Protein AF-A0A0N4TFK1-F1 (afdb_monomer_lite)

Radius of gyration: 18.65 Å; chains: 1; bounding box: 41×42×57 Å

Organism: Brugia pahangi (NCBI:txid6280)

Sequence (195 aa):
EDVVNVKKLFDVGSRTENAVIVGLSDYKQIAYCRDNFLFFQEYYGTVSPISEVKFSDAPLNIVYDSPYLLALLGSGKVEIRSVKPTTHIQTIQLNKAMYISTGLRGTVYVGSSSDVWLLDSRPQMKSNVEKLVNEKQFELAVQLAEKCNEIGDKGVVEIKRRAAFNLFCQRRFDEWLEIHAEIKTGRFIGHRSLC

Structure (mmCIF, N/CA/C/O backbone):
data_AF-A0A0N4TFK1-F1
#
_entry.id   AF-A0A0N4TFK1-F1
#
loop_
_atom_site.group_PDB
_atom_site.id
_atom_site.type_symbol
_atom_site.label_atom_id
_atom_site.label_alt_id
_atom_site.label_comp_id
_atom_site.label_asym_id
_atom_site.label_entity_id
_atom_site.label_seq_id
_atom_site.pdbx_PDB_ins_code
_atom_site.Cartn_x
_atom_site.Cartn_y
_atom_site.Cartn_z
_atom_site.occupancy
_atom_site.B_iso_or_equiv
_atom_site.auth_seq_id
_atom_site.auth_comp_id
_atom_site.auth_asym_id
_atom_site.auth_atom_id
_atom_site.pdbx_PDB_model_num
ATOM 1 N N . GLU A 1 1 ? -15.723 26.512 -30.684 1.00 49.38 1 GLU A N 1
ATOM 2 C CA . GLU A 1 1 ? -14.790 25.501 -30.157 1.00 49.38 1 GLU A CA 1
ATOM 3 C C . GLU A 1 1 ? -14.338 25.985 -28.796 1.00 49.38 1 GLU A C 1
ATOM 5 O O . GLU A 1 1 ? -13.777 27.073 -28.714 1.00 49.38 1 GLU A O 1
ATOM 10 N N . ASP A 1 2 ? -14.691 25.266 -27.733 1.00 57.97 2 ASP A N 1
ATOM 11 C CA . ASP A 1 2 ? -14.250 25.622 -26.387 1.00 57.97 2 ASP A CA 1
ATOM 12 C C . ASP A 1 2 ? -12.737 25.418 -26.293 1.00 57.97 2 ASP A C 1
ATOM 14 O O . ASP A 1 2 ? -12.220 24.325 -26.530 1.00 57.97 2 ASP A O 1
ATOM 18 N N . VAL A 1 3 ? -12.016 26.498 -25.997 1.00 72.19 3 VAL A N 1
ATOM 19 C CA . VAL A 1 3 ? -10.561 26.481 -25.842 1.00 72.19 3 VAL A CA 1
ATOM 20 C C . VAL A 1 3 ? -10.232 25.629 -24.618 1.00 72.19 3 VAL A C 1
ATOM 22 O O . VAL A 1 3 ? -10.501 26.025 -23.484 1.00 72.19 3 VAL A O 1
ATOM 25 N N . VAL A 1 4 ? -9.663 24.442 -24.839 1.00 78.56 4 VAL A N 1
ATOM 26 C CA . VAL A 1 4 ? -9.203 23.572 -23.751 1.00 78.56 4 VAL A CA 1
ATOM 27 C C . VAL A 1 4 ? -8.098 24.300 -22.987 1.00 78.56 4 VAL A C 1
ATOM 29 O O . VAL A 1 4 ? -7.028 24.579 -23.527 1.00 78.56 4 VAL A O 1
ATOM 32 N N . ASN A 1 5 ? -8.353 24.620 -21.718 1.00 81.25 5 ASN A N 1
ATOM 33 C CA . ASN A 1 5 ? -7.356 25.223 -20.841 1.00 81.25 5 ASN A CA 1
ATOM 34 C C . ASN A 1 5 ? -6.345 24.151 -20.398 1.00 81.25 5 ASN A C 1
ATOM 36 O O . ASN A 1 5 ? -6.655 23.301 -19.563 1.00 81.25 5 ASN A O 1
ATOM 40 N N . VAL A 1 6 ? -5.142 24.180 -20.976 1.00 80.12 6 VAL A N 1
ATOM 41 C CA . VAL A 1 6 ? -4.051 23.253 -20.649 1.00 80.12 6 VAL A CA 1
ATOM 42 C C . VAL A 1 6 ? -3.145 23.879 -19.589 1.00 80.12 6 VAL A C 1
ATOM 44 O O . VAL A 1 6 ? -2.488 24.889 -19.834 1.00 80.12 6 VAL A O 1
ATOM 47 N N . LYS A 1 7 ? -3.060 23.248 -18.413 1.00 80.25 7 LYS A N 1
ATOM 48 C CA . LYS A 1 7 ? -2.199 23.677 -17.302 1.00 80.25 7 LYS A CA 1
ATOM 49 C C . LYS A 1 7 ? -1.101 22.645 -17.038 1.00 80.25 7 LYS A C 1
ATOM 51 O O . LYS A 1 7 ? -1.400 21.506 -16.690 1.00 80.25 7 LYS A O 1
ATOM 56 N N . LYS A 1 8 ? 0.173 23.051 -17.122 1.00 80.31 8 LYS A N 1
ATOM 57 C CA . LYS A 1 8 ? 1.293 22.241 -16.608 1.00 80.31 8 LYS A CA 1
ATOM 58 C C . LYS A 1 8 ? 1.244 22.246 -15.078 1.00 80.31 8 LYS A C 1
ATOM 60 O O . LYS A 1 8 ? 1.230 23.316 -14.473 1.00 80.31 8 LYS A O 1
ATOM 65 N N . LEU A 1 9 ? 1.221 21.063 -14.466 1.00 76.44 9 LEU A N 1
ATOM 66 C CA . LEU A 1 9 ? 1.218 20.925 -13.008 1.00 76.44 9 LEU A CA 1
ATOM 67 C C . LEU A 1 9 ? 2.643 20.954 -12.453 1.00 76.44 9 LEU A C 1
ATOM 69 O O . LEU A 1 9 ? 2.962 21.805 -11.629 1.00 76.44 9 LEU A O 1
ATOM 73 N N . PHE A 1 10 ? 3.509 20.064 -12.941 1.00 74.12 10 PHE A N 1
ATOM 74 C CA . PHE A 1 10 ? 4.906 19.973 -12.523 1.00 74.12 10 PHE A CA 1
ATOM 75 C C . PHE A 1 10 ? 5.752 19.166 -13.524 1.00 74.12 10 PHE A C 1
ATOM 77 O O . PHE A 1 10 ? 5.263 18.773 -14.583 1.00 74.12 10 PHE A O 1
ATOM 84 N N . ASP A 1 11 ? 7.035 18.981 -13.210 1.00 80.81 11 ASP A N 1
ATOM 85 C CA . ASP A 1 11 ? 7.989 18.164 -13.966 1.00 80.81 11 ASP A CA 1
ATOM 86 C C . ASP A 1 11 ? 8.221 16.796 -13.294 1.00 80.81 11 ASP A C 1
ATOM 88 O O . ASP A 1 11 ? 8.234 16.718 -12.063 1.00 80.81 11 ASP A O 1
ATOM 92 N N . VAL A 1 12 ? 8.397 15.729 -14.082 1.00 80.50 12 VAL A N 1
ATOM 93 C CA . VAL A 1 12 ? 8.495 14.336 -13.593 1.00 80.50 12 VAL A CA 1
ATOM 94 C C . VAL A 1 12 ? 9.819 14.009 -12.887 1.00 80.50 12 VAL A C 1
ATOM 96 O O . VAL A 1 12 ? 9.924 12.962 -12.241 1.00 80.50 12 VAL A O 1
ATOM 99 N N . GLY A 1 13 ? 10.793 14.923 -12.923 1.00 81.00 13 GLY A N 1
ATOM 100 C CA . GLY A 1 13 ? 12.114 14.731 -12.328 1.00 81.00 13 GLY A CA 1
ATOM 101 C C . GLY A 1 13 ? 13.098 14.078 -13.296 1.00 81.00 13 GLY A C 1
ATOM 102 O O . GLY A 1 13 ? 12.822 13.933 -14.484 1.00 81.00 13 GLY A O 1
ATOM 103 N N . SER A 1 14 ? 14.278 13.715 -12.792 1.00 80.81 14 SER A N 1
ATOM 104 C CA . SER A 1 14 ? 15.364 13.147 -13.610 1.00 80.81 14 SER A CA 1
ATOM 105 C C . SER A 1 14 ? 15.543 11.642 -13.430 1.00 80.81 14 SER A C 1
ATOM 107 O O . SER A 1 14 ? 16.285 11.026 -14.193 1.00 80.81 14 SER A O 1
ATOM 109 N N . ARG A 1 15 ? 14.896 11.043 -12.420 1.00 78.94 15 ARG A N 1
ATOM 110 C CA . ARG A 1 15 ? 15.022 9.610 -12.103 1.00 78.94 15 ARG A CA 1
ATOM 111 C C . ARG A 1 15 ? 13.917 8.739 -12.699 1.00 78.94 15 ARG A C 1
ATOM 113 O O . ARG A 1 15 ? 14.015 7.521 -12.610 1.00 78.94 15 ARG A O 1
ATOM 120 N N . THR A 1 16 ? 12.868 9.336 -13.256 1.00 71.19 16 THR A N 1
ATOM 121 C CA . THR A 1 16 ? 11.746 8.625 -13.880 1.00 71.19 16 THR A CA 1
ATOM 122 C C . THR A 1 16 ? 11.950 8.558 -15.391 1.00 71.19 16 THR A C 1
ATOM 124 O O . THR A 1 16 ? 12.195 9.569 -16.042 1.00 71.19 16 THR A O 1
ATOM 127 N N . GLU A 1 17 ? 11.850 7.360 -15.968 1.00 72.81 17 GLU A N 1
ATOM 128 C CA . GLU A 1 17 ? 11.914 7.198 -17.429 1.00 72.81 17 GLU A CA 1
ATOM 129 C C . GLU A 1 17 ? 10.585 7.572 -18.097 1.00 72.81 17 GLU A C 1
ATOM 131 O O . GLU A 1 17 ? 10.570 8.149 -19.181 1.00 72.81 17 GLU A O 1
ATOM 136 N N . ASN A 1 18 ? 9.464 7.269 -17.434 1.00 80.88 18 ASN A N 1
ATOM 137 C CA . ASN A 1 18 ? 8.113 7.546 -17.911 1.00 80.88 18 ASN A CA 1
ATOM 138 C C . ASN A 1 18 ? 7.283 8.218 -16.816 1.00 80.88 18 ASN A C 1
ATOM 140 O O . ASN A 1 18 ? 7.439 7.928 -15.629 1.00 80.88 18 ASN A O 1
ATOM 144 N N . ALA A 1 19 ? 6.360 9.092 -17.222 1.00 85.44 19 ALA A N 1
ATOM 145 C CA . ALA A 1 19 ? 5.402 9.686 -16.301 1.00 85.44 19 ALA A CA 1
ATOM 146 C C . ALA A 1 19 ? 4.469 8.603 -15.741 1.00 85.44 19 ALA A C 1
ATOM 148 O O . ALA A 1 19 ? 3.820 7.883 -16.501 1.00 85.44 19 ALA A O 1
ATOM 149 N N . VAL A 1 20 ? 4.367 8.521 -14.414 1.00 91.75 20 VAL A N 1
ATOM 150 C CA . VAL A 1 20 ? 3.452 7.597 -13.736 1.00 91.75 20 VAL A CA 1
ATOM 151 C C . VAL A 1 20 ? 2.323 8.389 -13.095 1.00 91.75 20 VAL A C 1
ATOM 153 O O . VAL A 1 20 ? 2.561 9.297 -12.293 1.00 91.75 20 VAL A O 1
ATOM 156 N N . ILE A 1 21 ? 1.094 8.026 -13.454 1.00 92.06 21 ILE A N 1
ATOM 157 C CA . ILE A 1 21 ? -0.142 8.636 -12.968 1.00 92.06 21 ILE A CA 1
ATOM 158 C C . ILE A 1 21 ? -1.052 7.513 -12.477 1.00 92.06 21 ILE A C 1
ATOM 160 O O . ILE A 1 21 ? -1.248 6.526 -13.183 1.00 92.06 21 ILE A O 1
ATOM 164 N N . VAL A 1 22 ? -1.620 7.660 -11.284 1.00 93.75 22 VAL A N 1
ATOM 165 C CA . VAL A 1 22 ? -2.503 6.660 -10.677 1.00 93.75 22 VAL A CA 1
ATOM 166 C C . VAL A 1 22 ? -3.741 7.326 -10.082 1.00 93.75 22 VAL A C 1
ATOM 168 O O . VAL A 1 22 ? -3.657 8.357 -9.421 1.00 93.75 22 VAL A O 1
ATOM 171 N N . GLY A 1 23 ? -4.914 6.748 -10.336 1.00 92.88 23 GLY A N 1
ATOM 172 C CA . GLY A 1 23 ? -6.177 7.201 -9.756 1.00 92.88 23 GLY A CA 1
ATOM 173 C C . GLY A 1 23 ? -6.483 6.484 -8.443 1.00 92.88 23 GLY A C 1
ATOM 174 O O . GLY A 1 23 ? -6.379 5.262 -8.365 1.00 92.88 23 GLY A O 1
ATOM 175 N N . LEU A 1 24 ? -6.908 7.238 -7.431 1.00 92.75 24 LEU A N 1
ATOM 176 C CA . LEU A 1 24 ? -7.364 6.731 -6.139 1.00 92.75 24 LEU A CA 1
ATOM 177 C C . LEU A 1 24 ? -8.843 7.087 -5.968 1.00 92.75 24 LEU A C 1
ATOM 179 O O . LEU A 1 24 ? -9.193 8.165 -5.484 1.00 92.75 24 LEU A O 1
ATOM 183 N N . SER A 1 25 ? -9.720 6.201 -6.439 1.00 87.81 25 SER A N 1
ATOM 184 C CA . SER A 1 25 ? -11.160 6.468 -6.552 1.00 87.81 25 SER A CA 1
ATOM 185 C C . SER A 1 25 ? -11.862 6.641 -5.205 1.00 87.81 25 SER A C 1
ATOM 187 O O . SER A 1 25 ? -12.761 7.471 -5.086 1.00 87.81 25 SER A O 1
ATOM 189 N N . ASP A 1 26 ? -11.432 5.912 -4.178 1.00 87.00 26 ASP A N 1
ATOM 190 C CA . ASP A 1 26 ? -11.941 6.032 -2.811 1.00 87.00 26 ASP A CA 1
ATOM 191 C C . ASP A 1 26 ? -11.579 7.369 -2.157 1.00 87.00 26 ASP A C 1
ATOM 193 O O . ASP A 1 26 ? -12.381 7.911 -1.399 1.00 87.00 26 ASP A O 1
ATOM 197 N N . TYR A 1 27 ? -10.430 7.940 -2.517 1.00 86.12 27 TYR A N 1
ATOM 198 C CA . TYR A 1 27 ? -10.015 9.273 -2.080 1.00 86.12 27 TYR A CA 1
ATOM 199 C C . TYR A 1 27 ? -10.478 10.401 -3.016 1.00 86.12 27 TYR A C 1
ATOM 201 O O . TYR A 1 27 ? -10.295 11.567 -2.681 1.00 86.12 27 TYR A O 1
ATOM 209 N N . LYS A 1 28 ? -11.084 10.084 -4.174 1.00 88.19 28 LYS A N 1
ATOM 210 C CA . LYS A 1 28 ? -11.404 11.038 -5.261 1.00 88.19 28 LYS A CA 1
ATOM 211 C C . LYS A 1 28 ? -10.193 11.876 -5.679 1.00 88.19 28 LYS A C 1
ATOM 213 O O . LYS A 1 28 ? -10.274 13.091 -5.881 1.00 88.19 28 LYS A O 1
ATOM 218 N N . GLN A 1 29 ? -9.054 11.202 -5.773 1.00 90.44 29 GLN A N 1
ATOM 219 C CA . GLN A 1 29 ? -7.765 11.821 -6.025 1.00 90.44 29 GLN A CA 1
ATOM 220 C C . GLN A 1 29 ? -7.061 11.172 -7.202 1.00 90.44 29 GLN A C 1
ATOM 222 O O . GLN A 1 29 ? -7.332 10.036 -7.605 1.00 90.44 29 GLN A O 1
ATOM 227 N N . ILE A 1 30 ? -6.130 11.932 -7.745 1.00 91.25 30 ILE A N 1
ATOM 228 C CA . ILE A 1 30 ? -5.144 11.486 -8.704 1.00 91.25 30 ILE A CA 1
ATOM 229 C C . ILE A 1 30 ? -3.772 11.733 -8.094 1.00 91.25 30 ILE A C 1
ATOM 231 O O . ILE A 1 30 ? -3.552 12.720 -7.387 1.00 91.25 30 ILE A O 1
ATOM 235 N N . ALA A 1 31 ? -2.863 10.804 -8.326 1.00 91.75 31 ALA A N 1
ATOM 236 C CA . ALA A 1 31 ? -1.513 10.899 -7.837 1.00 91.75 31 ALA A CA 1
ATOM 237 C C . ALA A 1 31 ? -0.521 10.742 -8.977 1.00 91.75 31 ALA A C 1
ATOM 239 O O . ALA A 1 31 ? -0.760 10.037 -9.958 1.00 91.75 31 ALA A O 1
ATOM 240 N N . TYR A 1 32 ? 0.596 11.428 -8.832 1.00 90.75 32 TYR A N 1
ATOM 241 C CA . TYR A 1 32 ? 1.571 11.617 -9.887 1.00 90.75 32 TYR A CA 1
ATOM 242 C C . TYR A 1 32 ? 2.962 11.407 -9.302 1.00 90.75 32 TYR A C 1
ATOM 244 O O . TYR A 1 32 ? 3.272 11.917 -8.217 1.00 90.75 32 TYR A O 1
ATOM 252 N N . CYS A 1 33 ? 3.798 10.652 -10.004 1.00 91.75 33 CYS A N 1
ATOM 253 C CA . CYS A 1 33 ? 5.144 10.374 -9.536 1.00 91.75 33 CYS A CA 1
ATOM 254 C C . CYS A 1 33 ? 6.131 11.448 -10.002 1.00 91.75 33 CYS A C 1
ATOM 256 O O . CYS A 1 33 ? 6.138 11.841 -11.170 1.00 91.75 33 CYS A O 1
ATOM 258 N N . ARG A 1 34 ? 6.986 11.892 -9.080 1.00 90.25 34 ARG A N 1
ATOM 259 C CA . ARG A 1 34 ? 8.177 12.687 -9.366 1.00 90.25 34 ARG A CA 1
ATOM 260 C C . ARG A 1 34 ? 9.361 12.059 -8.644 1.00 90.25 34 ARG A C 1
ATOM 262 O O . ARG A 1 34 ? 9.351 11.937 -7.418 1.00 90.25 34 ARG A O 1
ATOM 269 N N . ASP A 1 35 ? 10.369 11.658 -9.412 1.00 90.38 35 ASP A N 1
ATOM 270 C CA . ASP A 1 35 ? 11.472 10.816 -8.943 1.00 90.38 35 ASP A CA 1
ATOM 271 C C . ASP A 1 35 ? 10.959 9.559 -8.210 1.00 90.38 35 ASP A C 1
ATOM 273 O O . ASP A 1 35 ? 10.403 8.663 -8.832 1.00 90.38 35 ASP A O 1
ATOM 277 N N . ASN A 1 36 ? 11.118 9.483 -6.888 1.00 93.62 36 ASN A N 1
ATOM 278 C CA . ASN A 1 36 ? 10.633 8.383 -6.049 1.00 93.62 36 ASN A CA 1
ATOM 279 C C . ASN A 1 36 ? 9.530 8.806 -5.063 1.00 93.62 36 ASN A C 1
ATOM 281 O O . ASN A 1 36 ? 9.261 8.099 -4.090 1.00 93.62 36 ASN A O 1
ATOM 285 N N . PHE A 1 37 ? 8.914 9.964 -5.290 1.00 92.56 37 PHE A N 1
ATOM 286 C CA . PHE A 1 37 ? 7.816 10.493 -4.490 1.00 92.56 37 PHE A CA 1
ATOM 287 C C . PHE A 1 37 ? 6.517 10.475 -5.291 1.00 92.56 37 PHE A C 1
ATOM 289 O O . PHE A 1 37 ? 6.502 10.729 -6.496 1.00 92.56 37 PHE A O 1
ATOM 296 N N . LEU A 1 38 ? 5.418 10.183 -4.607 1.00 93.12 38 LEU A N 1
ATOM 297 C CA . LEU A 1 38 ? 4.070 10.228 -5.146 1.00 93.12 38 LEU A CA 1
ATOM 298 C C . LEU A 1 38 ? 3.306 11.367 -4.471 1.00 93.12 38 LEU A C 1
ATOM 300 O O . LEU A 1 38 ? 3.120 11.364 -3.251 1.00 93.12 38 LEU A O 1
ATOM 304 N N . PHE A 1 39 ? 2.881 12.328 -5.286 1.00 90.25 39 PHE A N 1
ATOM 305 C CA . PHE A 1 39 ? 2.156 13.525 -4.870 1.00 90.25 39 PHE A CA 1
ATOM 306 C C . PHE A 1 39 ? 0.675 13.367 -5.188 1.00 90.25 39 PHE A C 1
ATOM 308 O O . PHE A 1 39 ? 0.335 12.897 -6.273 1.00 90.25 39 PHE A O 1
ATOM 315 N N . PHE A 1 40 ? -0.193 13.797 -4.274 1.00 90.50 40 PHE A N 1
ATOM 316 C CA . PHE A 1 40 ? -1.641 13.649 -4.396 1.00 90.50 40 PHE A CA 1
ATOM 317 C C . PHE A 1 40 ? -2.321 14.982 -4.696 1.00 90.50 40 PHE A C 1
ATOM 319 O O . PHE A 1 40 ? -1.993 16.024 -4.124 1.00 90.50 40 PHE A O 1
ATOM 326 N N . GLN A 1 41 ? -3.326 14.930 -5.559 1.00 88.62 41 GLN A N 1
ATOM 327 C CA . GLN A 1 41 ? -4.164 16.064 -5.907 1.00 88.62 41 GLN A CA 1
ATOM 328 C C . GLN A 1 41 ? -5.611 15.601 -6.042 1.00 88.62 41 GLN A C 1
ATOM 330 O O . GLN A 1 41 ? -5.889 14.497 -6.511 1.00 88.62 41 GLN A O 1
ATOM 335 N N . GLU A 1 42 ? -6.554 16.444 -5.649 1.00 85.94 42 GLU A N 1
ATOM 336 C CA . GLU A 1 42 ? -7.956 16.217 -5.989 1.00 85.94 42 GLU A CA 1
ATOM 337 C C . GLU A 1 42 ? -8.172 16.365 -7.501 1.00 85.94 42 GLU A C 1
ATOM 339 O O . GLU A 1 42 ? -7.419 17.065 -8.181 1.00 85.94 42 GLU A O 1
ATOM 344 N N . TYR A 1 43 ? -9.235 15.762 -8.039 1.00 81.56 43 TYR A N 1
ATOM 345 C CA . TYR A 1 43 ? -9.517 15.809 -9.482 1.00 81.56 43 TYR A CA 1
ATOM 346 C C . TYR A 1 43 ? -9.638 17.224 -10.066 1.00 81.56 43 TYR A C 1
ATOM 348 O O . TYR A 1 43 ? -9.362 17.422 -11.245 1.00 81.56 43 TYR A O 1
ATOM 356 N N . TYR A 1 44 ? -10.008 18.213 -9.249 1.00 77.88 44 TYR A N 1
ATOM 357 C CA . TYR A 1 44 ? -10.156 19.611 -9.674 1.00 77.88 44 TYR A CA 1
ATOM 358 C C . TYR A 1 44 ? -8.920 20.478 -9.413 1.00 77.88 44 TYR A C 1
ATOM 360 O O . TYR A 1 44 ? -8.940 21.684 -9.650 1.00 77.88 44 TYR A O 1
ATOM 368 N N . GLY A 1 45 ? -7.825 19.878 -8.952 1.00 68.81 45 GLY A N 1
ATOM 369 C CA . GLY A 1 45 ? -6.540 20.553 -8.862 1.00 68.81 45 GLY A CA 1
ATOM 370 C C . GLY A 1 45 ? -6.190 21.136 -7.490 1.00 68.81 45 GLY A C 1
ATOM 371 O O . GLY A 1 45 ? -5.126 21.747 -7.355 1.00 68.81 45 GLY A O 1
ATOM 372 N N . THR A 1 46 ? -7.027 20.939 -6.471 1.00 77.06 46 THR A N 1
ATOM 373 C CA . THR A 1 46 ? -6.701 21.282 -5.079 1.00 77.06 46 THR A CA 1
ATOM 374 C C . THR A 1 46 ? -5.617 20.343 -4.548 1.00 77.06 46 THR A C 1
ATOM 376 O O . THR A 1 46 ? -5.667 19.133 -4.782 1.00 77.06 46 THR A O 1
ATOM 379 N N . VAL A 1 47 ? -4.626 20.893 -3.843 1.00 73.62 47 VAL A N 1
ATOM 380 C CA . VAL A 1 47 ? -3.586 20.094 -3.176 1.00 73.62 47 VAL A CA 1
ATOM 381 C C . VAL A 1 47 ? -4.243 19.214 -2.114 1.00 73.62 47 VAL A C 1
ATOM 383 O O . VAL A 1 47 ? -5.014 19.707 -1.292 1.00 73.62 47 VAL A O 1
ATOM 386 N N . SER A 1 48 ? -3.946 17.915 -2.147 1.00 76.06 48 SER A N 1
ATOM 387 C CA . SER A 1 48 ? -4.486 16.958 -1.183 1.00 76.06 48 SER A CA 1
ATOM 388 C C . SER A 1 48 ? -3.818 17.120 0.189 1.00 76.06 48 SER A C 1
ATOM 390 O O . SER A 1 48 ? -2.608 17.345 0.249 1.00 76.06 48 SER A O 1
ATOM 392 N N . PRO A 1 49 ? -4.556 16.945 1.302 1.00 71.38 49 PRO A N 1
ATOM 393 C CA . PRO A 1 49 ? -3.962 16.852 2.634 1.00 71.38 49 PRO A CA 1
ATOM 394 C C . PRO A 1 49 ? -3.242 15.512 2.883 1.00 71.38 49 PRO A C 1
ATOM 396 O O . PRO A 1 49 ? -2.609 15.349 3.927 1.00 71.38 49 PRO A O 1
ATOM 399 N N . ILE A 1 50 ? -3.345 14.534 1.971 1.00 74.38 50 ILE A N 1
ATOM 400 C CA . ILE A 1 50 ? -2.627 13.258 2.083 1.00 74.38 50 ILE A CA 1
ATOM 401 C C . ILE A 1 50 ? -1.126 13.516 1.946 1.00 74.38 50 ILE A C 1
ATOM 403 O O . ILE A 1 50 ? -0.670 14.127 0.980 1.00 74.38 50 ILE A O 1
ATOM 407 N N . SER A 1 51 ? -0.356 13.027 2.920 1.00 76.19 51 SER A N 1
ATOM 408 C CA . SER A 1 51 ? 1.101 13.130 2.896 1.00 76.19 51 SER A CA 1
ATOM 409 C C . SER A 1 51 ? 1.688 12.381 1.701 1.00 76.19 51 SER A C 1
ATOM 411 O O . SER A 1 51 ? 1.220 11.305 1.331 1.00 76.19 51 SER A O 1
ATOM 413 N N . GLU A 1 52 ? 2.756 12.929 1.132 1.00 88.75 52 GLU A N 1
ATOM 414 C CA . GLU A 1 52 ? 3.491 12.300 0.037 1.00 88.75 52 GLU A CA 1
ATOM 415 C C . GLU A 1 52 ? 3.924 10.872 0.397 1.00 88.75 52 GLU A C 1
ATOM 417 O O . GLU A 1 52 ? 4.342 10.582 1.524 1.00 88.75 52 GLU A O 1
ATOM 422 N N . VAL A 1 53 ? 3.857 9.967 -0.579 1.00 93.50 53 VAL A N 1
ATOM 423 C CA . VAL A 1 53 ? 4.353 8.596 -0.420 1.00 93.50 53 VAL A CA 1
ATOM 424 C C . VAL A 1 53 ? 5.734 8.500 -1.057 1.00 93.50 53 VAL A C 1
ATOM 426 O O . VAL A 1 53 ? 5.889 8.727 -2.252 1.00 93.50 53 VAL A O 1
ATOM 429 N N . LYS A 1 54 ? 6.744 8.145 -0.257 1.00 94.62 54 LYS A N 1
ATOM 430 C CA . LYS A 1 54 ? 8.124 7.934 -0.718 1.00 94.62 54 LYS A CA 1
ATOM 431 C C . LYS A 1 54 ? 8.414 6.446 -0.917 1.00 94.62 54 LYS A C 1
ATOM 433 O O . LYS A 1 54 ? 8.303 5.671 0.035 1.00 94.62 54 LYS A O 1
ATOM 438 N N . PHE A 1 55 ? 8.851 6.077 -2.116 1.00 95.81 55 PHE A N 1
ATOM 439 C CA . PHE A 1 55 ? 9.354 4.745 -2.457 1.00 95.81 55 PHE A CA 1
ATOM 440 C C . PHE A 1 55 ? 10.876 4.660 -2.291 1.00 95.81 55 PHE A C 1
ATOM 442 O O . PHE A 1 55 ? 11.571 5.682 -2.225 1.00 95.81 55 PHE A O 1
ATOM 449 N N . SER A 1 56 ? 11.412 3.439 -2.209 1.00 95.31 56 SER A N 1
ATOM 450 C CA . SER A 1 56 ? 12.863 3.229 -2.105 1.00 95.31 56 SER A CA 1
ATOM 451 C C . SER A 1 56 ? 13.626 3.640 -3.369 1.00 95.31 56 SER A C 1
ATOM 453 O O . SER A 1 56 ? 14.772 4.079 -3.268 1.00 95.31 56 SER A O 1
ATOM 455 N N . ASP A 1 57 ? 12.978 3.580 -4.533 1.00 94.06 57 ASP A N 1
ATOM 456 C CA . ASP A 1 57 ? 13.518 4.010 -5.823 1.00 94.06 57 ASP A CA 1
ATOM 457 C C . ASP A 1 57 ? 12.410 4.576 -6.725 1.00 94.06 57 ASP A C 1
ATOM 459 O O . ASP A 1 57 ? 11.234 4.529 -6.360 1.00 94.06 57 ASP A O 1
ATOM 463 N N . ALA A 1 58 ? 12.782 5.135 -7.878 1.00 93.56 58 ALA A N 1
ATOM 464 C CA . ALA A 1 58 ? 11.841 5.637 -8.871 1.00 93.56 58 ALA A CA 1
ATOM 465 C C . ALA A 1 58 ? 10.997 4.480 -9.449 1.00 93.56 58 ALA A C 1
ATOM 467 O O . ALA A 1 58 ? 11.557 3.523 -9.997 1.00 93.56 58 ALA A O 1
ATOM 468 N N . PRO A 1 59 ? 9.660 4.523 -9.320 1.00 95.31 59 PRO A N 1
ATOM 469 C CA . PRO A 1 59 ? 8.786 3.508 -9.891 1.00 95.31 59 PRO A CA 1
ATOM 470 C C . PRO A 1 59 ? 8.791 3.538 -11.420 1.00 95.31 59 P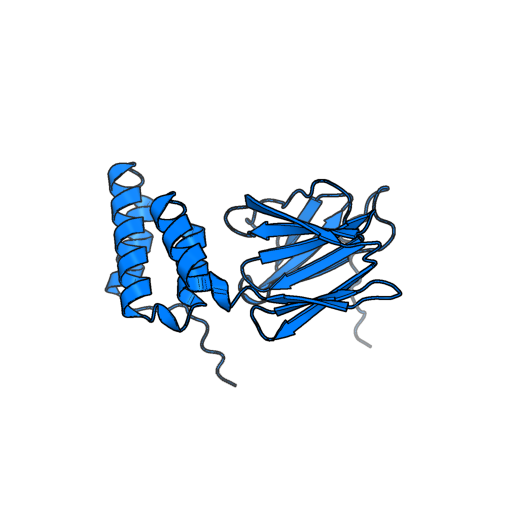RO A C 1
ATOM 472 O O . PRO A 1 59 ? 8.662 4.595 -12.030 1.00 95.31 59 PRO A O 1
ATOM 475 N N . LEU A 1 60 ? 8.852 2.356 -12.032 1.00 94.56 60 LEU A N 1
ATOM 476 C CA . LEU A 1 60 ? 8.552 2.152 -13.449 1.00 94.56 60 LEU A CA 1
ATOM 477 C C . LEU A 1 60 ? 7.052 2.318 -13.709 1.00 94.56 60 LEU A C 1
ATOM 479 O O . LEU A 1 60 ? 6.643 2.872 -14.725 1.00 94.56 60 LEU A O 1
ATOM 483 N N . ASN A 1 61 ? 6.228 1.806 -12.791 1.00 95.62 61 ASN A N 1
ATOM 484 C CA . ASN A 1 61 ? 4.776 1.928 -12.828 1.00 95.62 61 ASN A CA 1
ATOM 485 C C . ASN A 1 61 ? 4.196 1.708 -11.420 1.00 95.62 61 ASN A C 1
ATOM 487 O O . ASN A 1 61 ? 4.833 1.084 -10.567 1.00 95.62 61 ASN A O 1
ATOM 491 N N . ILE A 1 62 ? 2.993 2.219 -11.168 1.00 96.88 62 ILE A N 1
ATOM 492 C CA . ILE A 1 62 ? 2.289 2.111 -9.891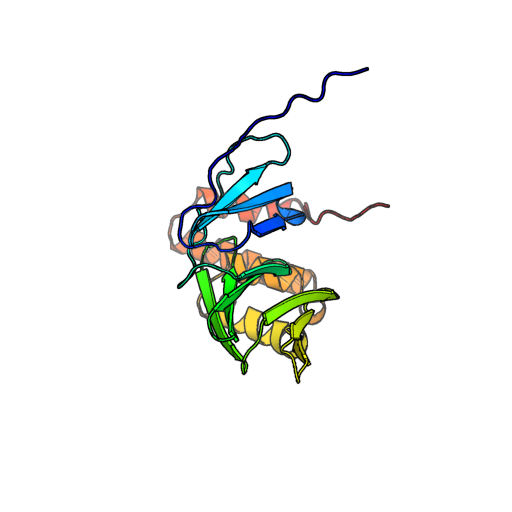 1.00 96.88 62 ILE A CA 1
ATOM 493 C C . ILE A 1 62 ? 0.836 1.756 -10.170 1.00 96.88 62 ILE A C 1
ATOM 495 O O . ILE A 1 62 ? 0.171 2.412 -10.968 1.00 96.88 62 ILE A O 1
ATOM 499 N N . VAL A 1 63 ? 0.323 0.766 -9.449 1.00 97.25 63 VAL A N 1
ATOM 500 C CA . VAL A 1 63 ? -1.108 0.465 -9.429 1.00 97.25 63 VAL A CA 1
ATOM 501 C C . VAL A 1 63 ? -1.679 0.659 -8.035 1.00 97.25 63 VAL A C 1
ATOM 503 O O . VAL A 1 63 ? -0.971 0.545 -7.030 1.00 97.25 63 VAL A O 1
ATOM 506 N N . TYR A 1 64 ? -2.973 0.955 -7.987 1.00 96.88 64 TYR A N 1
ATOM 507 C CA . TYR A 1 64 ? -3.712 1.128 -6.750 1.00 96.88 64 TYR A CA 1
ATOM 508 C C . TYR A 1 64 ? -4.741 0.009 -6.583 1.00 96.88 64 TYR A C 1
ATOM 510 O O . TYR A 1 64 ? -5.686 -0.093 -7.364 1.00 96.88 64 TYR A O 1
ATOM 518 N N . ASP A 1 65 ? -4.559 -0.813 -5.551 1.00 95.31 65 ASP A N 1
ATOM 519 C CA . ASP A 1 65 ? -5.546 -1.781 -5.065 1.00 95.31 65 ASP A CA 1
ATOM 520 C C . ASP A 1 65 ? -5.832 -1.435 -3.604 1.00 95.31 65 ASP A C 1
ATOM 522 O O . ASP A 1 65 ? -5.085 -1.801 -2.696 1.00 95.31 65 ASP A O 1
ATOM 526 N N . SER A 1 66 ? -6.873 -0.625 -3.398 1.00 93.06 66 SER A N 1
ATOM 527 C CA . SER A 1 66 ? -7.179 0.009 -2.114 1.00 93.06 66 SER A CA 1
ATOM 528 C C . SER A 1 66 ? -7.095 -0.976 -0.935 1.00 93.06 66 SER A C 1
ATOM 530 O O . SER A 1 66 ? -7.749 -2.024 -0.985 1.00 93.06 66 SER A O 1
ATOM 532 N N . PRO A 1 67 ? -6.383 -0.636 0.162 1.00 93.38 67 PRO A N 1
ATOM 533 C CA . PRO A 1 67 ? -5.762 0.664 0.468 1.00 93.38 67 PRO A CA 1
ATOM 534 C C . PRO A 1 67 ? -4.271 0.762 0.075 1.00 93.38 67 PRO A C 1
ATOM 536 O O . PRO A 1 67 ? -3.533 1.588 0.625 1.00 93.38 67 PRO A O 1
ATOM 539 N N . TYR A 1 68 ? -3.802 -0.104 -0.826 1.00 95.38 68 TYR A N 1
ATOM 540 C CA . TYR A 1 68 ? -2.389 -0.269 -1.146 1.00 95.38 68 TYR A CA 1
ATOM 541 C C . TYR A 1 68 ? -1.994 0.340 -2.490 1.00 95.38 68 TYR A C 1
ATOM 543 O O . TYR A 1 68 ? -2.673 0.194 -3.505 1.00 95.38 68 TYR A O 1
ATOM 551 N N . LEU A 1 69 ? -0.820 0.962 -2.491 1.00 97.12 69 LEU A N 1
ATOM 552 C CA . LEU A 1 69 ? -0.040 1.279 -3.675 1.00 97.12 69 LEU A CA 1
ATOM 553 C C . LEU A 1 69 ? 0.983 0.169 -3.890 1.00 97.12 69 LEU A C 1
ATOM 555 O O . LEU A 1 69 ? 1.729 -0.179 -2.971 1.00 97.12 69 LEU A O 1
ATOM 559 N N . LEU A 1 70 ? 1.031 -0.357 -5.108 1.00 98.06 70 LEU A N 1
ATOM 560 C CA . LEU A 1 70 ? 2.028 -1.328 -5.534 1.00 98.06 70 LEU A CA 1
ATOM 561 C C . LEU A 1 70 ? 2.876 -0.681 -6.622 1.00 98.06 70 LEU A C 1
ATOM 563 O O . LEU A 1 70 ? 2.401 -0.457 -7.734 1.00 98.06 70 LEU A O 1
ATOM 567 N N . ALA A 1 71 ? 4.120 -0.362 -6.280 1.00 97.62 71 ALA A N 1
ATOM 568 C CA . ALA A 1 71 ? 5.088 0.225 -7.192 1.00 97.62 71 ALA A CA 1
ATOM 569 C C . ALA A 1 71 ? 6.018 -0.860 -7.727 1.00 97.62 71 ALA A C 1
ATOM 571 O O . ALA A 1 71 ? 6.727 -1.512 -6.960 1.00 97.62 71 ALA A O 1
ATOM 572 N N . LEU A 1 72 ? 6.041 -1.031 -9.046 1.00 97.62 72 LEU A N 1
ATOM 573 C CA . LEU A 1 72 ? 7.086 -1.794 -9.707 1.00 97.62 72 LEU A CA 1
ATOM 574 C C . LEU A 1 72 ? 8.303 -0.884 -9.873 1.00 97.62 72 LEU A C 1
ATOM 576 O O . LEU A 1 72 ? 8.232 0.127 -10.564 1.00 97.62 72 LEU A O 1
ATOM 580 N N . LEU A 1 73 ? 9.407 -1.238 -9.233 1.00 95.75 73 LEU A N 1
ATOM 581 C CA . LEU A 1 73 ? 10.682 -0.537 -9.302 1.00 95.75 73 LEU A CA 1
ATOM 582 C C . LEU A 1 73 ? 11.628 -1.246 -10.280 1.00 95.75 73 LEU A C 1
ATOM 584 O O . LEU A 1 73 ? 11.382 -2.376 -10.719 1.00 95.75 73 LEU A O 1
ATOM 588 N N . GLY A 1 74 ? 12.763 -0.606 -10.565 1.00 91.88 74 GLY A N 1
ATOM 589 C CA . GLY A 1 74 ? 13.861 -1.233 -11.297 1.00 91.88 74 GLY A CA 1
ATOM 590 C C . GLY A 1 74 ? 14.281 -2.575 -10.683 1.00 91.88 74 GLY A C 1
ATOM 591 O O . GLY A 1 74 ? 14.053 -2.854 -9.502 1.00 91.88 74 GLY A O 1
ATOM 592 N N . SER A 1 75 ? 14.911 -3.434 -11.489 1.00 89.62 75 SER A N 1
ATOM 593 C CA . SER A 1 75 ? 15.331 -4.800 -11.117 1.00 89.62 75 SER A CA 1
ATOM 594 C C . SER A 1 75 ? 14.201 -5.777 -10.753 1.00 89.62 75 SER A C 1
ATOM 596 O O . SER A 1 75 ? 14.481 -6.855 -10.239 1.00 89.62 75 SER A O 1
ATOM 598 N N . GLY A 1 76 ? 12.936 -5.448 -11.038 1.00 94.81 76 GLY A N 1
ATOM 599 C CA . GLY A 1 76 ? 11.793 -6.338 -10.805 1.00 94.81 76 GLY A CA 1
ATOM 600 C C . GLY A 1 76 ? 11.305 -6.387 -9.354 1.00 94.81 76 GLY A C 1
ATOM 601 O O . GLY A 1 76 ? 10.689 -7.369 -8.939 1.00 94.81 76 GLY A O 1
ATOM 602 N N . LYS A 1 77 ? 11.591 -5.348 -8.563 1.00 97.56 77 LYS A N 1
ATOM 603 C CA . LYS A 1 77 ? 11.091 -5.219 -7.187 1.00 97.56 77 LYS A CA 1
ATOM 604 C C . LYS A 1 77 ? 9.686 -4.635 -7.189 1.00 97.56 77 LYS A C 1
ATOM 606 O O . LYS A 1 77 ? 9.457 -3.606 -7.808 1.00 97.56 77 LYS A O 1
ATOM 611 N N . VAL A 1 78 ? 8.770 -5.241 -6.447 1.00 98.38 78 VAL A N 1
ATOM 612 C CA . VAL A 1 78 ? 7.433 -4.699 -6.191 1.00 98.38 78 VAL A CA 1
ATOM 613 C C . VAL A 1 78 ? 7.384 -4.218 -4.750 1.00 98.38 78 VAL A C 1
ATOM 615 O O . VAL A 1 78 ? 7.412 -5.025 -3.821 1.00 98.38 78 VAL A O 1
ATOM 618 N N . GLU A 1 79 ? 7.340 -2.905 -4.557 1.00 98.31 79 GLU A N 1
ATOM 619 C CA . GLU A 1 79 ? 7.221 -2.277 -3.246 1.00 98.31 79 GLU A CA 1
ATOM 620 C C . GLU A 1 79 ? 5.753 -1.960 -2.947 1.00 98.31 79 GLU A C 1
ATOM 622 O O . GLU A 1 79 ? 5.081 -1.278 -3.720 1.00 98.31 79 GLU A O 1
ATOM 627 N N . ILE A 1 80 ? 5.260 -2.449 -1.810 1.00 97.88 80 ILE A N 1
ATOM 628 C CA . ILE A 1 80 ? 3.873 -2.284 -1.375 1.00 97.88 80 ILE A CA 1
ATOM 629 C C . ILE A 1 80 ? 3.834 -1.302 -0.208 1.00 97.88 80 ILE A C 1
ATOM 631 O O . ILE A 1 80 ? 4.510 -1.497 0.808 1.00 97.88 80 ILE A O 1
ATOM 635 N N . ARG A 1 81 ? 3.024 -0.250 -0.337 1.00 97.12 81 ARG A N 1
ATOM 636 C CA . ARG A 1 81 ? 2.815 0.765 0.705 1.00 97.12 81 ARG A CA 1
ATOM 637 C C . ARG A 1 81 ? 1.329 1.060 0.886 1.00 97.12 81 ARG A C 1
ATOM 639 O O . ARG A 1 81 ? 0.568 0.988 -0.071 1.00 97.12 81 ARG A O 1
ATOM 646 N N . SER A 1 82 ? 0.905 1.409 2.095 1.00 94.12 82 SER A N 1
ATOM 647 C CA . SER A 1 82 ? -0.438 1.953 2.340 1.00 94.12 82 SER A CA 1
ATOM 648 C C . SER A 1 82 ? -0.474 3.461 2.086 1.00 94.12 82 SER A C 1
ATOM 650 O O . SER A 1 82 ? 0.531 4.143 2.286 1.00 94.12 82 SER A O 1
ATOM 652 N N . VAL A 1 83 ? -1.632 3.975 1.657 1.00 92.12 83 VAL A N 1
ATOM 653 C CA . VAL A 1 83 ? -1.844 5.419 1.421 1.00 92.12 83 VAL A CA 1
ATOM 654 C C . VAL A 1 83 ? -2.054 6.170 2.733 1.00 92.12 83 VAL A C 1
ATOM 656 O O . VAL A 1 83 ? -1.457 7.218 2.953 1.00 92.12 83 VAL A O 1
ATOM 659 N N . LYS A 1 84 ? -2.889 5.627 3.624 1.00 88.50 84 LYS A N 1
ATOM 660 C CA . LYS A 1 84 ? -3.191 6.235 4.918 1.00 88.50 84 LYS A CA 1
ATOM 661 C C . LYS A 1 84 ? -3.252 5.153 6.003 1.00 88.50 84 LYS A C 1
ATOM 663 O O . LYS A 1 84 ? -4.099 4.270 5.902 1.00 88.50 84 LYS A O 1
ATOM 668 N N . PRO A 1 85 ? -2.363 5.166 7.007 1.00 89.31 85 PRO A N 1
ATOM 669 C CA . PRO A 1 85 ? -1.143 5.971 7.076 1.00 89.31 85 PRO A CA 1
ATOM 670 C C . PRO A 1 85 ? -0.158 5.606 5.953 1.00 89.31 85 PRO A C 1
ATOM 672 O O . PRO A 1 85 ? -0.172 4.480 5.455 1.00 89.31 85 PRO A O 1
ATOM 675 N N . THR A 1 86 ? 0.743 6.522 5.592 1.00 91.19 86 THR A N 1
ATOM 676 C CA . THR A 1 86 ? 1.833 6.244 4.643 1.00 91.19 86 THR A CA 1
ATOM 677 C C . THR A 1 86 ? 2.846 5.294 5.277 1.00 91.19 86 THR A C 1
ATOM 679 O O . THR A 1 86 ? 3.720 5.715 6.032 1.00 91.19 86 THR A O 1
ATOM 682 N N . THR A 1 87 ? 2.736 3.992 5.012 1.00 91.75 87 THR A N 1
ATOM 683 C CA . THR A 1 87 ? 3.566 2.959 5.658 1.00 91.75 87 THR A CA 1
ATOM 684 C C . THR A 1 87 ? 4.069 1.947 4.641 1.00 91.75 87 THR A C 1
ATOM 686 O O . THR A 1 87 ? 3.361 1.578 3.708 1.00 91.75 87 THR A O 1
ATOM 689 N N . HIS A 1 88 ? 5.320 1.513 4.806 1.00 95.38 88 HIS A N 1
ATOM 690 C CA . HIS A 1 88 ? 5.868 0.399 4.039 1.00 95.38 88 HIS A CA 1
ATOM 691 C C . HIS A 1 88 ? 5.280 -0.918 4.551 1.00 95.38 88 HIS A C 1
ATOM 693 O O . HIS A 1 88 ? 5.398 -1.205 5.740 1.00 95.38 88 HIS A O 1
ATOM 699 N N . ILE A 1 89 ? 4.676 -1.709 3.665 1.00 94.88 89 ILE A N 1
ATOM 700 C CA . ILE A 1 89 ? 4.087 -3.003 4.022 1.00 94.88 89 ILE A CA 1
ATOM 701 C C . ILE A 1 89 ? 5.091 -4.123 3.773 1.00 94.88 89 ILE A C 1
ATOM 703 O O . ILE A 1 89 ? 5.397 -4.887 4.684 1.00 94.88 89 ILE A O 1
ATOM 707 N N . GLN A 1 90 ? 5.602 -4.220 2.543 1.00 95.62 90 GLN A N 1
ATOM 708 C CA . GLN A 1 90 ? 6.595 -5.221 2.152 1.00 95.62 90 GLN A CA 1
ATOM 709 C C . GLN A 1 90 ? 7.211 -4.901 0.785 1.00 95.62 90 GLN A C 1
ATOM 711 O O . GLN A 1 90 ? 6.652 -4.126 0.006 1.00 95.62 90 GLN A O 1
ATOM 716 N N . THR A 1 91 ? 8.315 -5.572 0.461 1.00 97.88 91 THR A N 1
ATOM 717 C CA . THR A 1 91 ? 8.905 -5.599 -0.884 1.00 97.88 91 THR A CA 1
ATOM 718 C C . THR A 1 91 ? 9.015 -7.040 -1.363 1.00 97.88 91 THR A C 1
ATOM 720 O O . THR A 1 91 ? 9.502 -7.90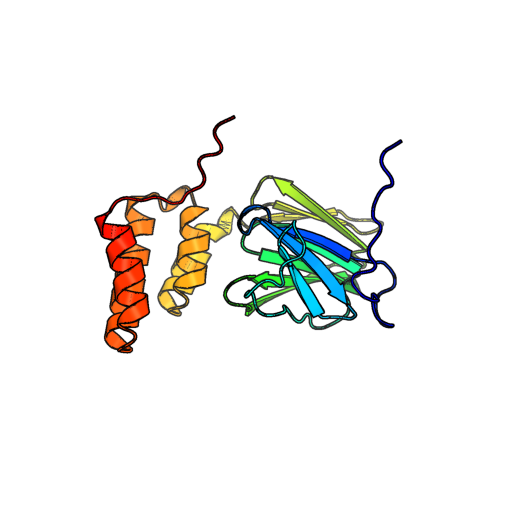1 -0.632 1.00 97.88 91 THR A O 1
ATOM 723 N N . ILE A 1 92 ? 8.601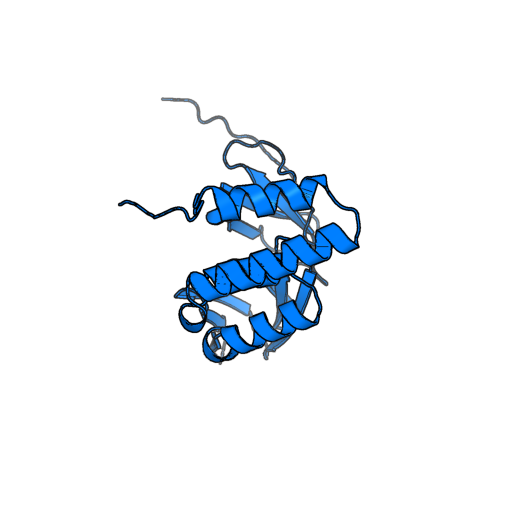 -7.300 -2.600 1.00 97.81 92 ILE A N 1
ATOM 724 C CA . ILE A 1 92 ? 8.692 -8.607 -3.258 1.00 97.81 92 ILE A CA 1
ATOM 725 C C . ILE A 1 92 ? 9.706 -8.504 -4.395 1.00 97.81 92 ILE A C 1
ATOM 727 O O . ILE A 1 92 ? 9.647 -7.575 -5.195 1.00 97.81 92 ILE A O 1
ATOM 731 N N . GLN A 1 93 ? 10.628 -9.458 -4.492 1.00 97.69 93 GLN A N 1
ATOM 732 C CA . GLN A 1 93 ? 11.559 -9.547 -5.613 1.00 97.69 93 GLN A CA 1
ATOM 733 C C . GLN A 1 93 ? 11.034 -10.552 -6.639 1.00 97.69 93 GLN A C 1
ATOM 735 O O . GLN A 1 93 ? 10.895 -11.733 -6.330 1.00 97.69 93 GLN A O 1
ATOM 740 N N . LEU A 1 94 ? 10.794 -10.093 -7.866 1.00 97.00 94 LEU A N 1
ATOM 741 C CA . LEU A 1 94 ? 10.412 -10.933 -8.998 1.00 97.00 94 LEU A CA 1
ATOM 742 C C . LEU A 1 94 ? 11.485 -10.837 -10.082 1.00 97.00 94 LEU A C 1
ATOM 744 O O . LEU A 1 94 ? 12.107 -9.791 -10.283 1.00 97.00 94 LEU A O 1
ATOM 748 N N . ASN A 1 95 ? 11.767 -11.951 -10.750 1.00 95.38 95 ASN A N 1
ATOM 749 C CA . ASN A 1 95 ? 12.863 -12.013 -11.709 1.00 95.38 95 ASN A CA 1
ATOM 750 C C . ASN A 1 95 ? 12.530 -11.185 -12.957 1.00 95.38 95 ASN A C 1
ATOM 752 O O . ASN A 1 95 ? 11.648 -11.559 -13.723 1.00 95.38 95 ASN A O 1
ATOM 756 N N . LYS A 1 96 ? 13.251 -10.078 -13.180 1.00 93.88 96 LYS A N 1
ATOM 757 C CA . LYS A 1 96 ? 13.096 -9.224 -14.374 1.00 93.88 96 LYS A CA 1
ATOM 758 C C . LYS A 1 96 ? 11.646 -8.778 -14.629 1.00 93.88 96 LYS A C 1
ATOM 760 O O . LYS A 1 96 ? 11.225 -8.695 -15.779 1.00 93.88 96 LYS A O 1
ATOM 765 N N . ALA A 1 97 ? 10.863 -8.525 -13.581 1.00 96.94 97 ALA A N 1
ATOM 766 C CA . ALA A 1 97 ? 9.520 -7.977 -13.747 1.00 96.94 97 ALA A CA 1
ATOM 767 C C . ALA A 1 97 ? 9.575 -6.560 -14.349 1.00 96.94 97 ALA A C 1
ATOM 769 O O . ALA A 1 97 ? 10.387 -5.737 -13.927 1.00 96.94 97 ALA A O 1
ATOM 770 N N . MET A 1 98 ? 8.714 -6.297 -15.334 1.00 95.62 98 MET A N 1
ATOM 771 C CA . MET A 1 98 ? 8.650 -5.041 -16.103 1.00 95.62 98 MET A CA 1
ATOM 772 C C . MET A 1 98 ? 7.221 -4.498 -16.248 1.00 95.62 98 MET A C 1
ATOM 774 O O . MET A 1 98 ? 7.041 -3.324 -16.558 1.00 95.62 98 MET A O 1
ATOM 778 N N . TYR A 1 99 ? 6.205 -5.328 -15.995 1.00 96.56 99 TYR A N 1
ATOM 779 C CA . TYR A 1 99 ? 4.795 -4.973 -16.154 1.00 96.56 99 TYR A CA 1
ATOM 780 C C . TYR A 1 99 ? 4.031 -5.199 -14.854 1.00 96.56 99 TYR A C 1
ATOM 782 O O . TYR A 1 99 ? 4.297 -6.166 -14.144 1.00 96.56 99 TYR A O 1
ATOM 790 N N . ILE A 1 100 ? 3.061 -4.336 -14.557 1.00 97.94 100 ILE A N 1
ATOM 791 C CA . ILE A 1 100 ? 2.156 -4.475 -13.413 1.00 97.94 100 ILE A CA 1
ATOM 792 C C . ILE A 1 100 ? 0.764 -3.969 -13.798 1.00 97.94 100 ILE A C 1
ATOM 794 O O . ILE A 1 100 ? 0.639 -2.973 -14.509 1.00 97.94 100 ILE A O 1
ATOM 798 N N . SER A 1 101 ? -0.283 -4.671 -13.367 1.00 97.50 101 SER A N 1
ATOM 799 C CA . SER A 1 101 ? -1.673 -4.300 -13.640 1.00 97.50 101 SER A CA 1
ATOM 800 C C . SER A 1 101 ? -2.618 -4.832 -12.564 1.00 97.50 101 SER A C 1
ATOM 802 O O . SER A 1 101 ? -2.399 -5.907 -12.002 1.00 97.50 101 SER A O 1
ATOM 804 N N . THR A 1 102 ? -3.679 -4.084 -12.267 1.00 96.44 102 THR A N 1
ATOM 805 C CA . THR A 1 102 ? -4.748 -4.523 -11.365 1.00 96.44 102 THR A CA 1
ATOM 806 C C . THR A 1 102 ? -5.671 -5.521 -12.052 1.00 96.44 102 THR A C 1
ATOM 808 O O . THR A 1 102 ? -6.021 -5.377 -13.221 1.00 96.44 102 THR A O 1
ATOM 811 N N . GLY A 1 103 ? -6.076 -6.547 -11.305 1.00 94.19 103 GLY A N 1
ATOM 812 C CA . GLY A 1 103 ? -7.123 -7.478 -11.706 1.00 94.19 103 GLY A CA 1
ATOM 813 C C . GLY A 1 103 ? -8.443 -7.165 -11.007 1.00 94.19 103 GLY A C 1
ATOM 814 O O . GLY A 1 103 ? -8.881 -6.020 -10.914 1.00 94.19 103 GLY A O 1
ATOM 815 N N . LEU A 1 104 ? -9.067 -8.212 -10.469 1.00 92.94 104 LEU A N 1
ATOM 816 C CA . LEU A 1 104 ? -10.148 -8.061 -9.498 1.00 92.94 104 LEU A CA 1
ATOM 817 C C . LEU A 1 104 ? -9.599 -7.488 -8.185 1.00 92.94 104 LEU A C 1
ATOM 819 O O . LEU A 1 104 ? -8.413 -7.621 -7.887 1.00 92.94 104 LEU A O 1
ATOM 823 N N . ARG A 1 105 ? -10.477 -6.909 -7.363 1.00 90.06 105 ARG A N 1
ATOM 824 C CA . ARG A 1 105 ? -10.121 -6.412 -6.026 1.00 90.06 105 ARG A CA 1
ATOM 825 C C . ARG A 1 105 ? -9.338 -7.464 -5.231 1.00 90.06 105 ARG A C 1
ATOM 827 O O . ARG A 1 105 ? -9.806 -8.597 -5.084 1.00 90.06 105 ARG A O 1
ATOM 834 N N . GLY A 1 106 ? -8.182 -7.073 -4.697 1.00 92.69 106 GLY A N 1
ATOM 835 C CA . GLY A 1 106 ? -7.280 -7.964 -3.966 1.00 92.69 106 GLY A CA 1
ATOM 836 C C . GLY A 1 106 ? -6.338 -8.789 -4.848 1.00 92.69 106 GLY A C 1
ATOM 837 O O . GLY A 1 106 ? -5.617 -9.635 -4.320 1.00 92.69 106 GLY A O 1
ATOM 838 N N . THR A 1 107 ? -6.340 -8.577 -6.169 1.00 95.81 107 THR A N 1
ATOM 839 C CA . THR A 1 107 ? -5.456 -9.273 -7.114 1.00 95.81 107 THR A CA 1
ATOM 840 C C . THR A 1 107 ? -4.688 -8.295 -7.994 1.00 95.81 107 THR A C 1
ATOM 842 O O . THR A 1 107 ? -5.265 -7.401 -8.617 1.00 95.81 107 THR A O 1
ATOM 845 N N . VAL A 1 108 ? -3.376 -8.496 -8.084 1.00 98.06 108 VAL A N 1
ATOM 846 C CA . VAL A 1 108 ? -2.478 -7.723 -8.947 1.00 98.06 108 VAL A CA 1
ATOM 847 C C . VAL A 1 108 ? -1.615 -8.683 -9.747 1.00 98.06 108 VAL A C 1
ATOM 849 O O . VAL A 1 108 ? -1.049 -9.625 -9.199 1.00 98.06 108 VAL A O 1
ATOM 852 N N . TYR A 1 109 ? -1.507 -8.435 -11.045 1.00 98.38 109 TYR A N 1
ATOM 853 C CA . TYR A 1 109 ? -0.668 -9.210 -11.945 1.00 98.38 109 TYR A CA 1
ATOM 854 C C . TYR A 1 109 ? 0.635 -8.468 -12.190 1.00 98.38 109 TYR A C 1
ATOM 856 O O . TYR A 1 109 ? 0.638 -7.259 -12.428 1.00 98.38 109 TYR A O 1
ATOM 864 N N . VAL A 1 110 ? 1.740 -9.200 -12.145 1.00 98.38 110 VAL A N 1
ATOM 865 C CA . VAL A 1 110 ? 3.078 -8.687 -12.437 1.00 98.38 110 VAL A CA 1
ATOM 866 C C . VAL A 1 110 ? 3.689 -9.575 -13.508 1.00 98.38 110 VAL A C 1
ATOM 868 O O . VAL A 1 110 ? 3.548 -10.789 -13.437 1.00 98.38 110 VAL A O 1
ATOM 871 N N . GLY A 1 111 ? 4.343 -8.999 -14.509 1.00 97.75 111 GLY A N 1
ATOM 872 C CA . GLY A 1 111 ? 4.874 -9.746 -15.649 1.00 97.75 111 GLY A CA 1
ATOM 873 C C . GLY A 1 111 ? 6.325 -9.408 -15.959 1.00 97.75 111 GLY A C 1
ATOM 874 O O . GLY A 1 111 ? 6.753 -8.262 -15.806 1.00 97.75 111 GLY A O 1
ATOM 875 N N . SER A 1 112 ? 7.074 -10.403 -16.421 1.00 96.88 112 SER A N 1
ATOM 876 C CA . SER A 1 112 ? 8.352 -10.259 -17.124 1.00 96.88 112 SER A CA 1
ATOM 877 C C . SER A 1 112 ? 8.170 -10.644 -18.598 1.00 96.88 112 SER A C 1
ATOM 879 O O . SER A 1 112 ? 7.051 -10.808 -19.080 1.00 96.88 112 SER A O 1
ATOM 881 N N . SER A 1 113 ? 9.270 -10.804 -19.335 1.00 95.00 113 SER A N 1
ATOM 882 C CA . SER A 1 113 ? 9.225 -11.369 -20.687 1.00 95.00 113 SER A CA 1
ATOM 883 C C . SER A 1 113 ? 8.930 -12.876 -20.723 1.00 95.00 113 SER A C 1
ATOM 885 O O . SER A 1 113 ? 8.644 -13.396 -21.796 1.00 95.00 113 SER A O 1
ATOM 887 N N . SER A 1 114 ? 9.067 -13.588 -19.600 1.00 95.62 114 SER A N 1
ATOM 888 C CA . SER A 1 114 ? 8.924 -15.052 -19.524 1.00 95.62 114 SER A CA 1
ATOM 889 C C . SER A 1 114 ? 7.808 -15.519 -18.600 1.00 95.62 114 SER A C 1
ATOM 891 O O . SER A 1 114 ? 7.260 -16.595 -18.815 1.00 95.62 114 SER A O 1
ATOM 893 N N . ASP A 1 115 ? 7.467 -14.730 -17.585 1.00 97.56 115 ASP A N 1
ATOM 894 C CA . ASP A 1 115 ? 6.636 -15.169 -16.470 1.00 97.56 115 ASP A CA 1
ATOM 895 C C . ASP A 1 115 ? 5.563 -14.132 -16.142 1.00 97.56 115 ASP A C 1
ATOM 897 O O . ASP A 1 115 ? 5.767 -12.925 -16.292 1.00 97.56 115 ASP A O 1
ATOM 901 N N . VAL A 1 116 ? 4.428 -14.612 -15.636 1.00 97.69 116 VAL A N 1
ATOM 902 C CA . VAL A 1 116 ? 3.364 -13.780 -15.068 1.00 97.69 116 VAL A CA 1
ATOM 903 C C . VAL A 1 116 ? 3.044 -14.299 -13.672 1.00 97.69 116 VAL A C 1
ATOM 905 O O . VAL A 1 116 ? 2.734 -15.474 -13.486 1.00 97.69 116 VAL A O 1
ATOM 908 N N . TRP A 1 117 ? 3.104 -13.409 -12.689 1.00 98.44 117 TRP A N 1
ATOM 909 C CA . TRP A 1 117 ? 2.809 -13.679 -11.290 1.00 98.44 117 TRP A CA 1
ATOM 910 C C . TRP A 1 117 ? 1.482 -13.046 -10.892 1.00 98.44 117 TRP A C 1
ATOM 912 O O . TRP A 1 117 ? 1.189 -11.908 -11.256 1.00 98.44 117 TRP A O 1
ATOM 922 N N . LEU A 1 118 ? 0.713 -13.777 -10.088 1.00 97.88 118 LEU A N 1
ATOM 923 C CA . LEU A 1 118 ? -0.463 -13.270 -9.394 1.00 97.88 118 LEU A CA 1
ATOM 924 C C . LEU A 1 118 ? -0.087 -12.966 -7.940 1.00 97.88 118 LEU A C 1
ATOM 926 O O . LEU A 1 118 ? 0.296 -13.861 -7.188 1.00 97.88 118 LEU A O 1
ATOM 930 N N . LEU A 1 119 ? -0.237 -11.709 -7.543 1.00 97.25 119 LEU A N 1
ATOM 931 C CA . LEU A 1 119 ? -0.207 -11.275 -6.154 1.00 97.25 119 LEU A CA 1
ATOM 932 C C . LEU A 1 119 ? -1.649 -11.261 -5.636 1.00 97.25 119 LEU A C 1
ATOM 934 O O . LEU A 1 119 ? -2.438 -10.402 -6.028 1.00 97.25 119 LEU A O 1
ATOM 938 N N . ASP A 1 120 ? -1.993 -12.230 -4.788 1.00 95.50 120 ASP A N 1
ATOM 939 C CA . ASP A 1 120 ? -3.339 -12.395 -4.231 1.00 95.50 120 ASP A CA 1
ATOM 940 C C . ASP A 1 120 ? -3.339 -12.142 -2.720 1.00 95.50 120 ASP A C 1
ATOM 942 O O . ASP A 1 120 ? -2.767 -12.910 -1.943 1.00 95.50 120 ASP A O 1
ATOM 946 N N . SER A 1 121 ? -3.984 -11.056 -2.295 1.00 92.50 121 SER A N 1
ATOM 947 C CA . SER A 1 121 ? -4.080 -10.680 -0.880 1.00 92.50 121 SER A CA 1
ATOM 948 C C . SER A 1 121 ? -5.243 -11.360 -0.154 1.00 92.50 121 SER A C 1
ATOM 950 O O . SER A 1 121 ? -5.252 -11.411 1.080 1.00 92.50 121 SER A O 1
ATOM 952 N N . ARG A 1 122 ? -6.213 -11.921 -0.888 1.00 92.06 122 ARG A N 1
ATOM 953 C CA . ARG A 1 122 ? -7.481 -12.418 -0.330 1.00 92.06 122 ARG A CA 1
ATOM 954 C C . ARG A 1 122 ? -7.285 -13.545 0.691 1.00 92.06 122 ARG A C 1
ATOM 956 O O . ARG A 1 122 ? -7.874 -13.428 1.764 1.00 92.06 122 ARG A O 1
ATOM 963 N N . PRO A 1 123 ? -6.435 -14.571 0.457 1.00 92.75 123 PRO A N 1
ATOM 964 C CA . PRO A 1 123 ? -6.284 -15.684 1.398 1.00 92.75 123 PRO A CA 1
ATOM 965 C C . PRO A 1 123 ? -5.720 -15.283 2.767 1.00 92.75 123 PRO A C 1
ATOM 967 O O . PRO A 1 123 ? -5.940 -15.978 3.751 1.00 92.75 123 PRO A O 1
ATOM 970 N N . GLN A 1 124 ? -4.970 -14.180 2.836 1.00 91.44 124 GLN A N 1
ATOM 971 C CA . GLN A 1 124 ? -4.316 -13.715 4.064 1.00 91.44 124 GLN A CA 1
ATOM 972 C C . GLN A 1 124 ? -5.002 -12.489 4.672 1.00 91.44 124 GLN A C 1
ATOM 974 O O . GLN A 1 124 ? -4.577 -12.003 5.717 1.00 91.44 124 GLN A O 1
ATOM 979 N N . MET A 1 125 ? -6.073 -11.980 4.055 1.00 92.31 125 MET A N 1
ATOM 980 C CA . MET A 1 125 ? -6.668 -10.698 4.428 1.00 92.31 125 MET A CA 1
ATOM 981 C C . MET A 1 125 ? -7.144 -10.672 5.885 1.00 92.31 125 MET A C 1
ATOM 983 O O . MET A 1 125 ? -6.851 -9.719 6.604 1.00 92.31 125 MET A O 1
ATOM 987 N N . LYS A 1 126 ? -7.805 -11.736 6.355 1.00 94.25 126 LYS A N 1
ATOM 988 C CA . LYS A 1 126 ? -8.251 -11.841 7.751 1.00 94.25 126 LYS A CA 1
ATOM 989 C C . LYS A 1 126 ? -7.078 -11.851 8.738 1.00 94.25 126 LYS A C 1
ATOM 991 O O . LYS A 1 126 ? -7.069 -11.068 9.683 1.00 94.25 126 LYS A O 1
ATOM 996 N N . SER A 1 127 ? -6.067 -12.681 8.473 1.00 95.25 127 SER A N 1
ATOM 997 C CA . SER A 1 127 ? -4.840 -12.764 9.280 1.00 95.25 127 SER A CA 1
ATOM 998 C C . SER A 1 127 ? -4.110 -11.416 9.342 1.00 95.25 127 SER A C 1
ATOM 1000 O O . SER A 1 127 ? -3.697 -10.965 10.411 1.00 95.25 127 SER A O 1
ATOM 1002 N N . ASN A 1 128 ? -4.035 -10.707 8.212 1.00 93.69 128 ASN A N 1
ATOM 1003 C CA . ASN A 1 128 ? -3.440 -9.375 8.138 1.00 93.69 128 ASN A CA 1
ATOM 1004 C C . ASN A 1 128 ? -4.200 -8.359 8.999 1.00 93.69 128 ASN A C 1
ATOM 1006 O O . ASN A 1 128 ? -3.568 -7.572 9.703 1.00 93.69 128 ASN A O 1
ATOM 1010 N N . VAL A 1 129 ? -5.538 -8.386 8.994 1.00 96.06 129 VAL A N 1
ATOM 1011 C CA . VAL A 1 129 ? -6.338 -7.524 9.878 1.00 96.06 129 VAL A CA 1
ATOM 1012 C C . VAL A 1 129 ? -6.050 -7.838 11.344 1.00 96.06 129 VAL A C 1
ATOM 1014 O O . VAL A 1 129 ? -5.763 -6.924 12.113 1.00 96.06 129 VAL A O 1
ATOM 1017 N N . GLU A 1 130 ? -6.079 -9.111 11.739 1.00 95.50 130 GLU A N 1
ATOM 1018 C CA . GLU A 1 130 ? -5.803 -9.527 13.121 1.00 95.50 130 GLU A CA 1
ATOM 1019 C C . GLU A 1 130 ? -4.407 -9.084 13.579 1.00 95.50 130 GLU A C 1
ATOM 1021 O O . GLU A 1 130 ? -4.254 -8.537 14.675 1.00 95.50 130 GLU A O 1
ATOM 1026 N N . LYS A 1 131 ? -3.399 -9.231 12.711 1.00 95.31 131 LYS A N 1
ATOM 1027 C CA . LYS A 1 131 ? -2.036 -8.754 12.957 1.00 95.31 131 LYS A CA 1
ATOM 1028 C C . LYS A 1 131 ? -1.994 -7.243 13.194 1.00 95.31 131 LYS A C 1
ATOM 1030 O O . LYS A 1 131 ? -1.473 -6.812 14.219 1.00 95.31 131 LYS A O 1
ATOM 1035 N N . LEU A 1 132 ? -2.588 -6.445 12.306 1.00 95.31 132 LEU A N 1
ATOM 1036 C CA . LEU A 1 132 ? -2.609 -4.982 12.434 1.00 95.31 132 LEU A CA 1
ATOM 1037 C C . LEU A 1 132 ? -3.323 -4.523 13.705 1.00 95.31 132 LEU A C 1
ATOM 1039 O O . LEU A 1 132 ? -2.874 -3.600 14.384 1.00 95.31 132 LEU A O 1
ATOM 1043 N N . VAL A 1 133 ? -4.416 -5.195 14.063 1.00 95.69 133 VAL A N 1
ATOM 1044 C CA . VAL A 1 133 ? -5.146 -4.942 15.306 1.00 95.69 133 VAL A CA 1
ATOM 1045 C C . VAL A 1 133 ? -4.274 -5.229 16.534 1.00 95.69 133 VAL A C 1
ATOM 1047 O O . VAL A 1 133 ? -4.286 -4.450 17.491 1.00 95.69 133 VAL A O 1
ATOM 1050 N N . ASN A 1 134 ? -3.497 -6.314 16.519 1.00 94.94 134 ASN A N 1
ATOM 1051 C CA . ASN A 1 134 ? -2.574 -6.662 17.603 1.00 94.94 134 ASN A CA 1
ATOM 1052 C C . ASN A 1 134 ? -1.401 -5.675 17.704 1.00 94.94 134 ASN A C 1
ATOM 1054 O O . ASN A 1 134 ? -1.004 -5.296 18.806 1.00 94.94 134 ASN A O 1
ATOM 1058 N N . GLU A 1 135 ? -0.909 -5.190 16.565 1.00 93.94 135 GLU A N 1
ATOM 1059 C CA . GLU A 1 135 ? 0.126 -4.154 16.463 1.00 93.94 135 GLU A CA 1
ATOM 1060 C C . GLU A 1 135 ? -0.406 -2.733 16.736 1.00 93.94 135 GLU A C 1
ATOM 1062 O O . GLU A 1 135 ? 0.351 -1.766 16.687 1.00 93.94 135 GLU A O 1
ATOM 1067 N N . LYS A 1 136 ? -1.701 -2.592 17.065 1.00 93.31 136 LYS A N 1
ATOM 1068 C CA . LYS A 1 136 ? -2.397 -1.315 17.312 1.00 93.31 136 LYS A CA 1
ATOM 1069 C C . LYS A 1 136 ? -2.389 -0.363 16.105 1.00 93.31 136 LYS A C 1
ATOM 1071 O O . LYS A 1 136 ? -2.602 0.838 16.262 1.00 93.31 136 LYS A O 1
ATOM 1076 N N . GLN A 1 137 ? -2.213 -0.888 14.893 1.00 93.44 137 GLN A N 1
ATOM 1077 C CA . GLN A 1 137 ? -2.323 -0.152 13.631 1.00 93.44 137 GLN A CA 1
ATOM 1078 C C . GLN A 1 137 ? -3.787 -0.071 13.178 1.00 93.44 137 GLN A C 1
ATOM 1080 O O . GLN A 1 137 ? -4.189 -0.616 12.149 1.00 93.44 137 GLN A O 1
ATOM 1085 N N . PHE A 1 138 ? -4.615 0.590 13.988 1.00 93.25 138 PHE A N 1
ATOM 1086 C CA . PHE A 1 138 ? -6.067 0.542 13.831 1.00 93.25 138 PHE A CA 1
ATOM 1087 C C . PHE A 1 138 ? -6.590 1.198 12.548 1.00 93.25 138 PHE A C 1
ATOM 1089 O O . PHE A 1 138 ? -7.536 0.678 11.966 1.00 93.25 138 PHE A O 1
ATOM 1096 N N . GLU A 1 139 ? -5.987 2.293 12.079 1.00 91.31 139 GLU A N 1
ATOM 1097 C CA . GLU A 1 139 ? -6.455 2.984 10.867 1.00 91.31 139 GLU A CA 1
ATOM 1098 C C . GLU A 1 139 ? -6.361 2.086 9.622 1.00 91.31 139 GLU A C 1
ATOM 1100 O O . GLU A 1 139 ? -7.317 1.988 8.850 1.00 91.31 139 GLU A O 1
ATOM 1105 N N . LEU A 1 140 ? -5.248 1.362 9.458 1.00 93.31 140 LEU A N 1
ATOM 1106 C CA . LEU A 1 140 ? -5.087 0.402 8.364 1.00 93.31 140 LEU A CA 1
ATOM 1107 C C . LEU A 1 140 ? -5.920 -0.869 8.595 1.00 93.31 140 LEU A C 1
ATOM 1109 O O . LEU A 1 140 ? -6.507 -1.402 7.653 1.00 93.31 140 LEU A O 1
ATOM 1113 N N . ALA A 1 141 ? -6.014 -1.336 9.845 1.00 95.38 141 ALA A N 1
ATOM 1114 C CA . ALA A 1 141 ? -6.823 -2.501 10.196 1.00 95.38 141 ALA A CA 1
ATOM 1115 C C . ALA A 1 141 ? -8.303 -2.312 9.843 1.00 95.38 141 ALA A C 1
ATOM 1117 O O . ALA A 1 141 ? -8.914 -3.212 9.273 1.00 95.38 141 ALA A O 1
ATOM 1118 N N . VAL A 1 142 ? -8.874 -1.145 10.160 1.00 94.06 142 VAL A N 1
ATOM 1119 C CA . VAL A 1 142 ? -10.265 -0.801 9.836 1.00 94.06 142 VAL A CA 1
ATOM 1120 C C . VAL A 1 142 ? -10.469 -0.774 8.326 1.00 94.06 142 VAL A C 1
ATOM 1122 O O . VAL A 1 142 ? -11.397 -1.418 7.840 1.00 94.06 142 VAL A O 1
ATOM 1125 N N . GLN A 1 143 ? -9.578 -0.104 7.587 1.00 93.06 143 GLN A N 1
ATOM 1126 C CA . GLN A 1 143 ? -9.663 -0.049 6.127 1.00 93.06 143 GLN A CA 1
ATOM 1127 C C . GLN A 1 143 ? -9.688 -1.444 5.513 1.00 93.06 143 GLN A C 1
ATOM 1129 O O . GLN A 1 143 ? -10.526 -1.700 4.660 1.00 93.06 143 GLN A O 1
ATOM 1134 N N . LEU A 1 144 ? -8.815 -2.355 5.951 1.00 93.69 144 LEU A N 1
ATOM 1135 C CA . LEU A 1 144 ? -8.788 -3.731 5.450 1.00 93.69 144 LEU A CA 1
ATOM 1136 C C . LEU A 1 144 ? -9.994 -4.550 5.902 1.00 93.69 144 LEU A C 1
ATOM 1138 O O . LEU A 1 144 ? -10.521 -5.333 5.114 1.00 93.69 144 LEU A O 1
ATOM 1142 N N . ALA A 1 145 ? -10.462 -4.354 7.136 1.00 94.50 145 ALA A N 1
ATOM 1143 C CA . ALA A 1 145 ? -11.638 -5.039 7.652 1.00 94.50 145 ALA A CA 1
ATOM 1144 C C . ALA A 1 145 ? -12.891 -4.721 6.829 1.00 94.50 145 ALA A C 1
ATOM 1146 O O . ALA A 1 145 ? -13.636 -5.633 6.485 1.00 94.50 145 ALA A O 1
ATOM 1147 N N . GLU A 1 146 ? -13.075 -3.463 6.422 1.00 91.75 146 GLU A N 1
ATOM 1148 C CA . GLU A 1 146 ? -14.164 -3.033 5.529 1.00 91.75 146 GLU A CA 1
ATOM 1149 C C . GLU A 1 146 ? -14.070 -3.654 4.121 1.00 91.75 146 GLU A C 1
ATOM 1151 O O . GLU A 1 146 ? -15.037 -3.643 3.356 1.00 91.75 146 GLU A O 1
ATOM 1156 N N . LYS A 1 147 ? -12.911 -4.217 3.752 1.00 89.50 147 LYS A N 1
ATOM 1157 C CA . LYS A 1 147 ? -12.713 -4.965 2.498 1.00 89.50 147 LYS A CA 1
ATOM 1158 C C . LYS A 1 147 ? -12.780 -6.478 2.674 1.00 89.50 147 LYS A C 1
ATOM 1160 O O . LYS A 1 147 ? -12.810 -7.192 1.672 1.00 89.50 147 LYS A O 1
ATOM 1165 N N . CYS A 1 148 ? -12.816 -6.961 3.913 1.00 90.75 148 CYS A N 1
ATOM 1166 C CA . CYS A 1 148 ? -12.770 -8.372 4.242 1.00 90.75 148 CYS A CA 1
ATOM 1167 C C . CYS A 1 148 ? -14.169 -8.925 4.519 1.00 90.75 148 CYS A C 1
ATOM 1169 O O . CYS A 1 148 ? -14.727 -8.746 5.602 1.00 90.75 148 CYS A O 1
ATOM 1171 N N . ASN A 1 149 ? -14.709 -9.673 3.554 1.00 87.69 149 ASN A N 1
ATOM 1172 C CA . ASN A 1 149 ? -16.034 -10.291 3.675 1.00 87.69 149 ASN A CA 1
ATOM 1173 C C . ASN A 1 149 ? -16.151 -11.241 4.883 1.00 87.69 149 ASN A C 1
ATOM 1175 O O . ASN A 1 149 ? -17.235 -11.389 5.436 1.00 87.69 149 ASN A O 1
ATOM 1179 N N . GLU A 1 150 ? -15.051 -11.868 5.311 1.00 90.00 150 GLU A N 1
ATOM 1180 C CA . GLU A 1 150 ? -15.042 -12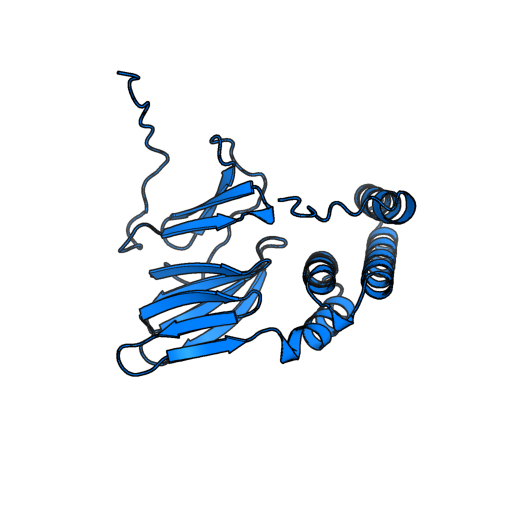.813 6.437 1.00 90.00 150 GLU A CA 1
ATOM 1181 C C . GLU A 1 150 ? -15.205 -12.150 7.812 1.00 90.00 150 GLU A C 1
ATOM 1183 O O . GLU A 1 150 ? -15.642 -12.806 8.756 1.00 90.00 150 GLU A O 1
ATOM 1188 N N . ILE A 1 151 ? -14.842 -10.871 7.953 1.00 90.69 151 ILE A N 1
ATOM 1189 C CA . ILE A 1 151 ? -14.951 -10.150 9.231 1.00 90.69 151 ILE A CA 1
ATOM 1190 C C . ILE A 1 151 ? -16.394 -9.699 9.475 1.00 90.69 151 ILE A C 1
ATOM 1192 O O . ILE A 1 151 ? -16.887 -9.763 10.605 1.00 90.69 151 ILE A O 1
ATOM 1196 N N . GLY A 1 152 ? -17.072 -9.268 8.408 1.00 89.25 152 GLY A N 1
ATOM 1197 C CA . GLY A 1 152 ? -18.439 -8.757 8.445 1.00 89.25 152 GLY A CA 1
ATOM 1198 C C . GLY A 1 152 ? -18.602 -7.457 9.247 1.00 89.25 152 GLY A C 1
ATOM 1199 O O . GLY A 1 152 ? -17.725 -7.030 10.000 1.00 89.25 152 GLY A O 1
ATOM 1200 N N . ASP A 1 153 ? -19.773 -6.831 9.129 1.00 89.88 153 ASP A N 1
ATOM 1201 C CA . ASP A 1 153 ? -20.030 -5.499 9.703 1.00 89.88 153 ASP A CA 1
ATOM 1202 C C . ASP A 1 153 ? -19.853 -5.454 11.227 1.00 89.88 153 ASP A C 1
ATOM 1204 O O . ASP A 1 153 ? -19.302 -4.501 11.778 1.00 89.88 153 ASP A O 1
ATOM 1208 N N . LYS A 1 154 ? -20.277 -6.512 11.932 1.00 89.81 154 LYS A N 1
ATOM 1209 C CA . LYS A 1 154 ? -20.116 -6.608 13.393 1.00 89.81 154 LYS A CA 1
ATOM 1210 C C . LYS A 1 154 ? -18.643 -6.647 13.802 1.00 89.81 154 LYS A C 1
ATOM 1212 O O . LYS A 1 154 ? -18.279 -6.012 14.790 1.00 89.81 154 LYS A O 1
ATOM 1217 N N . GLY A 1 155 ? -17.806 -7.364 13.050 1.00 91.94 155 GLY A N 1
ATOM 1218 C CA . GLY A 1 155 ? -16.370 -7.434 13.305 1.00 91.94 155 GLY A CA 1
ATOM 1219 C C . GLY A 1 155 ? -15.684 -6.094 13.043 1.00 91.94 155 GLY A C 1
ATOM 1220 O O . GLY A 1 155 ? -14.888 -5.643 13.864 1.00 91.94 155 GLY A O 1
ATOM 1221 N N . VAL A 1 156 ? -16.065 -5.400 11.965 1.00 93.56 156 VAL A N 1
ATOM 1222 C CA . VAL A 1 156 ? -15.587 -4.039 11.664 1.00 93.56 156 VAL A CA 1
ATOM 1223 C C . VAL A 1 156 ? -15.921 -3.079 12.810 1.00 93.56 156 VAL A C 1
ATOM 1225 O O . VAL A 1 156 ? -15.045 -2.351 13.277 1.00 93.56 156 VAL A O 1
ATOM 1228 N N . VAL A 1 157 ? -17.162 -3.101 13.311 1.00 92.19 157 VAL A N 1
ATOM 1229 C CA . VAL A 1 157 ? -17.582 -2.265 14.449 1.00 92.19 157 VAL A CA 1
ATOM 1230 C C . VAL A 1 157 ? -16.753 -2.563 15.699 1.00 92.19 157 VAL A C 1
ATOM 1232 O O . VAL A 1 157 ? -16.355 -1.635 16.402 1.00 92.19 157 VAL A O 1
ATOM 1235 N N . GLU A 1 158 ? -16.452 -3.831 15.973 1.00 93.25 158 GLU A N 1
ATOM 1236 C CA . GLU A 1 158 ? -15.628 -4.208 17.123 1.00 93.25 158 GLU A CA 1
ATOM 1237 C C . GLU A 1 158 ? -14.182 -3.707 16.992 1.00 93.25 158 GLU A C 1
ATOM 1239 O O . GLU A 1 158 ? -13.612 -3.175 17.947 1.00 93.25 158 GLU A O 1
ATOM 1244 N N . ILE A 1 159 ? -13.601 -3.774 15.792 1.00 94.19 159 ILE A N 1
ATOM 1245 C CA . ILE A 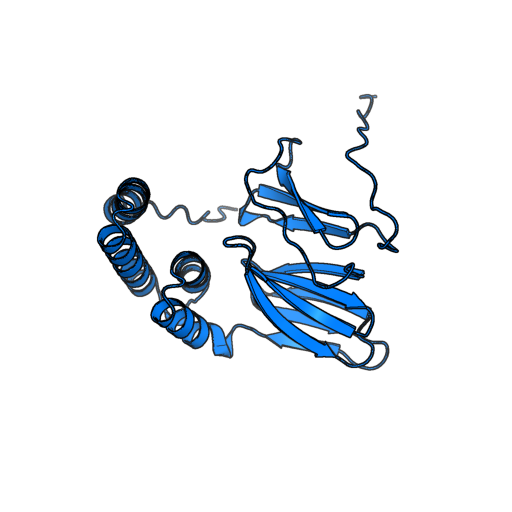1 159 ? -12.277 -3.201 15.518 1.00 94.19 159 ILE A CA 1
ATOM 1246 C C . ILE A 1 159 ? -12.296 -1.680 15.724 1.00 94.19 159 ILE A C 1
ATOM 1248 O O . ILE A 1 159 ? -11.409 -1.152 16.398 1.00 94.19 159 ILE A O 1
ATOM 1252 N N . LYS A 1 160 ? -13.327 -0.973 15.235 1.00 92.88 160 LYS A N 1
ATOM 1253 C CA . LYS A 1 160 ? -13.493 0.477 15.463 1.00 92.88 160 LYS A CA 1
ATOM 1254 C C . LYS A 1 160 ? -13.638 0.816 16.951 1.00 92.88 160 LYS A C 1
ATOM 1256 O O . LYS A 1 160 ? -13.052 1.791 17.413 1.00 92.88 160 LYS A O 1
ATOM 1261 N N . ARG A 1 161 ? -14.348 0.001 17.740 1.00 92.06 161 ARG A N 1
ATOM 1262 C CA . ARG A 1 161 ? -14.438 0.179 19.204 1.00 92.06 161 ARG A CA 1
ATOM 1263 C C . ARG A 1 161 ? -13.083 0.036 19.885 1.00 92.06 161 ARG A C 1
ATOM 1265 O O . ARG A 1 161 ? -12.739 0.864 20.727 1.00 92.06 161 ARG A O 1
ATOM 1272 N N . ARG A 1 162 ? -12.296 -0.974 19.503 1.00 93.19 162 ARG A N 1
ATOM 1273 C CA . ARG A 1 162 ? -10.923 -1.155 20.003 1.00 93.19 162 ARG A CA 1
ATOM 1274 C C . ARG A 1 162 ? -10.023 0.021 19.615 1.00 93.19 162 ARG A C 1
ATOM 1276 O O . ARG A 1 162 ? -9.243 0.471 20.452 1.00 93.19 162 ARG A O 1
ATOM 1283 N N . ALA A 1 163 ? -10.174 0.546 18.399 1.00 92.25 163 ALA A N 1
ATOM 1284 C CA . ALA A 1 163 ? -9.478 1.744 17.932 1.00 92.25 163 ALA A CA 1
ATOM 1285 C C . ALA A 1 163 ? -9.830 2.977 18.777 1.00 92.25 163 ALA A C 1
ATOM 1287 O O . ALA A 1 163 ? -8.940 3.651 19.293 1.00 92.25 163 ALA A O 1
ATOM 1288 N N . ALA A 1 164 ? -11.124 3.223 18.996 1.00 90.25 164 ALA A N 1
ATOM 1289 C CA . ALA A 1 164 ? -11.603 4.309 19.843 1.00 90.25 164 ALA A CA 1
ATOM 1290 C C . ALA A 1 164 ? -11.043 4.179 21.270 1.00 90.25 164 ALA A C 1
ATOM 1292 O O . ALA A 1 164 ? -10.455 5.119 21.803 1.00 90.25 164 ALA A O 1
ATOM 1293 N N . PHE A 1 165 ? -11.142 2.998 21.880 1.00 88.94 165 PHE A N 1
ATOM 1294 C CA . PHE A 1 165 ? -10.576 2.767 23.209 1.00 88.94 165 PHE A CA 1
ATOM 1295 C C . PHE A 1 165 ? -9.062 3.042 23.253 1.00 88.94 165 PHE A C 1
ATOM 1297 O O . PHE A 1 165 ? -8.568 3.642 24.206 1.00 88.94 165 PHE A O 1
ATOM 1304 N N . ASN A 1 166 ? -8.323 2.676 22.202 1.00 89.94 166 ASN A N 1
ATOM 1305 C CA . ASN A 1 166 ? -6.895 2.963 22.106 1.00 89.94 166 ASN A CA 1
ATOM 1306 C C . ASN A 1 166 ? -6.587 4.471 22.069 1.00 89.94 166 ASN A C 1
ATOM 1308 O O . ASN A 1 166 ? -5.710 4.917 22.810 1.00 89.94 166 ASN A O 1
ATOM 1312 N N . LEU A 1 167 ? -7.328 5.252 21.277 1.00 87.69 167 LEU A N 1
ATOM 1313 C CA . LEU A 1 167 ? -7.202 6.716 21.227 1.00 87.69 167 LEU A CA 1
ATOM 1314 C C . LEU A 1 167 ? -7.555 7.370 22.567 1.00 87.69 167 LEU A C 1
ATOM 1316 O O . LEU A 1 167 ? -6.855 8.280 23.016 1.00 87.69 167 LEU A O 1
ATOM 1320 N N . PHE A 1 168 ? -8.585 6.858 23.245 1.00 87.00 168 PHE A N 1
ATOM 1321 C CA . PHE A 1 168 ? -8.963 7.304 24.584 1.00 87.00 168 PHE A CA 1
ATOM 1322 C C . PHE A 1 168 ? -7.816 7.103 25.586 1.00 87.00 168 PHE A C 1
ATOM 1324 O O . PHE A 1 168 ? -7.445 8.038 26.297 1.00 87.00 168 PHE A O 1
ATOM 1331 N N . CYS A 1 169 ? -7.178 5.925 25.596 1.00 88.56 169 CYS A N 1
ATOM 1332 C CA . CYS A 1 169 ? -5.998 5.669 26.430 1.00 88.56 169 CYS A CA 1
ATOM 1333 C C . CYS A 1 169 ? -4.813 6.593 26.095 1.00 88.56 169 CYS A C 1
ATOM 1335 O O . CYS A 1 169 ? -4.019 6.908 26.979 1.00 88.56 169 CYS A O 1
ATOM 1337 N N . GLN A 1 170 ? -4.699 7.041 24.841 1.00 89.88 170 GLN A N 1
ATOM 1338 C CA . GLN A 1 170 ? -3.683 7.997 24.383 1.00 89.88 170 GLN A CA 1
ATOM 1339 C C . GLN A 1 170 ? -4.057 9.467 24.639 1.00 89.88 170 GLN A C 1
ATOM 1341 O O . GLN A 1 170 ? -3.279 10.351 24.290 1.00 89.88 170 GLN A O 1
ATOM 1346 N N . ARG A 1 171 ? -5.220 9.749 25.248 1.00 89.12 171 ARG A N 1
ATOM 1347 C CA . ARG A 1 171 ? -5.762 11.105 25.467 1.00 89.12 171 ARG A CA 1
ATOM 1348 C C . ARG A 1 171 ? -6.008 11.901 24.174 1.00 89.12 171 ARG A C 1
ATOM 1350 O O . ARG A 1 171 ? -6.077 13.126 24.208 1.00 89.12 171 ARG A O 1
ATOM 1357 N N . ARG A 1 172 ? -6.175 11.216 23.037 1.00 86.19 172 ARG A N 1
ATOM 1358 C CA . ARG A 1 172 ? -6.526 11.814 21.736 1.00 86.19 172 ARG A CA 1
ATOM 1359 C C . ARG A 1 172 ? -8.046 11.902 21.612 1.00 86.19 172 ARG A C 1
ATOM 1361 O O . ARG A 1 172 ? -8.672 11.121 20.900 1.00 86.19 172 ARG A O 1
ATOM 1368 N N . PHE A 1 173 ? -8.648 12.795 22.396 1.00 82.25 173 PHE A N 1
ATOM 1369 C CA . PHE A 1 173 ? -10.102 12.832 22.576 1.00 82.25 173 PHE A CA 1
ATOM 1370 C C . PHE A 1 173 ? -10.872 13.296 21.335 1.00 82.25 173 PHE A C 1
ATOM 1372 O O . PHE A 1 173 ? -11.971 12.796 21.113 1.00 82.25 173 PHE A O 1
ATOM 1379 N N . ASP A 1 174 ? -10.297 14.176 20.513 1.00 82.00 174 ASP A N 1
ATOM 1380 C CA . ASP A 1 174 ? -10.948 14.661 19.288 1.00 82.00 174 ASP A CA 1
ATOM 1381 C C . ASP A 1 174 ? -11.172 13.516 18.287 1.00 82.00 174 ASP A C 1
ATOM 1383 O O . ASP A 1 174 ? -12.298 13.248 17.871 1.00 82.00 174 ASP A O 1
ATOM 1387 N N . GLU A 1 175 ? -10.117 12.755 17.993 1.00 81.38 175 GLU A N 1
ATOM 1388 C CA . GLU A 1 175 ? -10.184 11.588 17.101 1.00 81.38 175 GLU A CA 1
ATOM 1389 C C . GLU A 1 175 ? -11.029 10.456 17.693 1.00 81.38 175 GLU A C 1
ATOM 1391 O O . GLU A 1 175 ? -11.742 9.742 16.987 1.00 81.38 175 GLU A O 1
ATOM 1396 N N . TRP A 1 176 ? -10.986 10.289 19.017 1.00 80.12 176 TRP A N 1
ATOM 1397 C CA . TRP A 1 176 ? -11.860 9.346 19.706 1.00 80.12 176 TRP A CA 1
ATOM 1398 C C . TRP A 1 176 ? -13.345 9.693 19.514 1.00 80.12 176 TRP A C 1
ATOM 1400 O O . TRP A 1 176 ? -14.150 8.797 19.240 1.00 80.12 176 TRP A O 1
ATOM 1410 N N . LEU A 1 177 ? -13.712 10.974 19.651 1.00 80.75 177 LEU A N 1
ATOM 1411 C CA . LEU A 1 177 ? -15.085 11.449 19.470 1.00 80.75 177 LEU A CA 1
ATOM 1412 C C . LEU A 1 177 ? -15.573 11.228 18.038 1.00 80.75 177 LEU A C 1
ATOM 1414 O O . LEU A 1 177 ? -16.724 10.827 17.860 1.00 80.75 177 LEU A O 1
ATOM 1418 N N . GLU A 1 178 ? -14.709 11.439 17.046 1.00 83.06 178 GLU A N 1
ATOM 1419 C CA . GLU A 1 178 ? -15.016 11.212 15.632 1.00 83.06 178 GLU A CA 1
ATOM 1420 C C . GLU A 1 178 ? -15.395 9.745 15.374 1.00 83.06 178 GLU A C 1
ATOM 1422 O O . GLU A 1 178 ? -16.516 9.461 14.942 1.00 83.06 178 GLU A O 1
ATOM 1427 N N . ILE A 1 179 ? -14.539 8.795 15.774 1.00 78.31 179 ILE A N 1
ATOM 1428 C CA . ILE A 1 179 ? -14.826 7.356 15.623 1.00 78.31 179 ILE A CA 1
ATOM 1429 C C . ILE A 1 179 ? -16.088 6.959 16.402 1.00 78.31 179 ILE A C 1
ATOM 1431 O O . ILE A 1 179 ? -16.915 6.172 15.934 1.00 78.31 179 ILE A O 1
ATOM 1435 N N . HIS A 1 180 ? -16.272 7.489 17.610 1.00 77.38 180 HIS A N 1
ATOM 1436 C CA . HIS A 1 180 ? -17.435 7.163 18.429 1.00 77.38 180 HIS A CA 1
ATOM 1437 C C . HIS A 1 180 ? -18.750 7.699 17.830 1.00 77.38 180 HIS A C 1
ATOM 1439 O O . HIS A 1 180 ? -19.786 7.027 17.912 1.00 77.38 180 HIS A O 1
ATOM 1445 N N . ALA A 1 181 ? -18.722 8.875 17.196 1.00 78.19 181 ALA A N 1
ATOM 1446 C CA . ALA A 1 181 ? -19.859 9.427 16.466 1.00 78.19 181 ALA A CA 1
ATOM 1447 C C . ALA A 1 181 ? -20.221 8.566 15.245 1.00 78.19 181 ALA A C 1
ATOM 1449 O O . ALA A 1 181 ? -21.406 8.290 15.030 1.00 78.19 181 ALA A O 1
ATOM 1450 N N . GLU A 1 182 ? -19.232 8.069 14.495 1.00 77.69 182 GLU A N 1
ATOM 1451 C CA . GLU A 1 182 ? -19.458 7.132 13.385 1.00 77.69 182 GLU A CA 1
ATOM 1452 C C . GLU A 1 182 ? -20.146 5.844 13.853 1.00 77.69 182 GLU A C 1
ATOM 1454 O O . GLU A 1 182 ? -21.164 5.437 13.287 1.00 77.69 182 GLU A O 1
ATOM 1459 N N . ILE A 1 183 ? -19.644 5.233 14.934 1.00 78.56 183 ILE A N 1
ATOM 1460 C CA . ILE A 1 183 ? -20.211 3.997 15.496 1.00 78.56 183 ILE A CA 1
ATOM 1461 C C . ILE A 1 183 ? -21.671 4.209 15.926 1.00 78.56 183 ILE A C 1
ATOM 1463 O O . ILE A 1 183 ? -22.518 3.354 15.665 1.00 78.56 183 ILE A O 1
ATOM 1467 N N . LYS A 1 184 ? -21.985 5.330 16.594 1.00 69.19 184 LYS A N 1
ATOM 1468 C CA . LYS A 1 184 ? -23.337 5.608 17.114 1.00 69.19 184 LYS A CA 1
ATOM 1469 C C . LYS A 1 184 ? -24.349 5.969 16.037 1.00 69.19 184 LYS A C 1
ATOM 1471 O O . LYS A 1 184 ? -25.518 5.621 16.169 1.00 69.19 184 LYS A O 1
ATOM 1476 N N . THR A 1 185 ? -23.931 6.704 15.014 1.00 59.97 185 THR A N 1
ATOM 1477 C CA . THR A 1 185 ? -24.855 7.204 13.988 1.00 59.97 185 THR A CA 1
ATOM 1478 C C . THR A 1 185 ? -25.193 6.160 12.930 1.00 59.97 185 THR A C 1
ATOM 1480 O O . THR A 1 185 ? -26.074 6.410 12.109 1.00 59.97 185 THR A O 1
ATOM 1483 N N . GLY A 1 186 ? -24.509 5.008 12.917 1.00 56.69 186 GLY A N 1
ATOM 1484 C CA . GLY A 1 186 ? -24.690 3.989 11.883 1.00 56.69 186 GLY A CA 1
ATOM 1485 C C . GLY A 1 186 ? -24.424 4.528 10.474 1.00 56.69 186 GLY A C 1
ATOM 1486 O O . GLY A 1 186 ? -24.844 3.914 9.495 1.00 56.69 186 GLY A O 1
ATOM 1487 N N . ARG A 1 187 ? -23.763 5.691 10.349 1.00 46.81 187 ARG A N 1
ATOM 1488 C CA . ARG A 1 187 ? -23.361 6.251 9.061 1.00 46.81 187 ARG A CA 1
ATOM 1489 C C . ARG A 1 187 ? -22.162 5.465 8.575 1.00 46.81 187 ARG A C 1
ATOM 1491 O O . ARG A 1 187 ? -21.012 5.848 8.750 1.00 46.81 187 ARG A O 1
ATOM 1498 N N . PHE A 1 188 ? -22.464 4.353 7.928 1.00 48.38 188 PHE A N 1
ATOM 1499 C CA . PHE A 1 188 ? -21.562 3.735 6.984 1.00 48.38 188 PHE A CA 1
ATOM 1500 C C . PHE A 1 188 ? -21.366 4.739 5.843 1.00 48.38 188 PHE A C 1
ATOM 1502 O O . PHE A 1 188 ? -22.144 4.753 4.892 1.00 48.38 188 PHE A O 1
ATOM 1509 N N . ILE A 1 189 ? -20.322 5.570 5.895 1.00 41.12 189 ILE A N 1
ATOM 1510 C CA . ILE A 1 189 ? -19.780 6.207 4.682 1.00 41.12 189 ILE A CA 1
ATOM 1511 C C . ILE A 1 189 ? -18.987 5.135 3.912 1.00 41.12 189 ILE A C 1
ATOM 1513 O O . ILE A 1 189 ? -17.845 5.308 3.515 1.00 41.12 189 ILE A O 1
ATOM 1517 N N . GLY A 1 190 ? -19.605 3.971 3.716 1.00 37.81 190 GLY A N 1
ATOM 1518 C CA . GLY A 1 190 ? -19.305 3.134 2.580 1.00 37.81 190 GLY A CA 1
ATOM 1519 C C . GLY A 1 190 ? -20.064 3.776 1.440 1.00 37.81 190 GLY A C 1
ATOM 1520 O O . GLY A 1 190 ? -21.296 3.774 1.446 1.00 37.81 190 GLY A O 1
ATOM 1521 N N . HIS A 1 191 ? -19.339 4.361 0.492 1.00 44.88 191 HIS A N 1
ATOM 1522 C CA . HIS A 1 191 ? -19.867 4.643 -0.833 1.00 44.88 191 HIS A CA 1
ATOM 1523 C C . HIS A 1 191 ? -20.489 3.338 -1.363 1.00 44.88 191 HIS A C 1
ATOM 1525 O O . HIS A 1 191 ? -19.814 2.500 -1.959 1.00 44.88 191 HIS A O 1
ATOM 1531 N N . ARG A 1 192 ? -21.791 3.137 -1.116 1.00 32.75 192 ARG A N 1
ATOM 1532 C CA . ARG A 1 192 ? -22.607 2.257 -1.940 1.00 32.75 192 ARG A CA 1
ATOM 1533 C C . ARG A 1 192 ? -22.500 2.872 -3.324 1.00 32.75 192 ARG A C 1
ATOM 1535 O O . ARG A 1 192 ? -23.042 3.950 -3.553 1.00 32.75 192 ARG A O 1
ATOM 1542 N N . SER A 1 193 ? -21.738 2.227 -4.205 1.00 37.12 193 SER A N 1
ATOM 1543 C CA . SER A 1 193 ? -21.952 2.402 -5.635 1.00 37.12 193 SER A CA 1
ATOM 1544 C C . SER A 1 193 ? -23.411 2.046 -5.875 1.00 37.12 193 SER A C 1
ATOM 1546 O O . SER A 1 193 ? -23.811 0.889 -5.768 1.00 37.12 193 SER A O 1
ATOM 1548 N N . LEU A 1 194 ? -24.220 3.082 -6.040 1.00 36.56 194 LEU A N 1
ATOM 1549 C CA . LEU A 1 194 ? -25.509 2.995 -6.683 1.00 36.56 194 LEU A CA 1
ATOM 1550 C C . LEU A 1 194 ? -25.242 3.397 -8.129 1.00 36.56 194 LEU A C 1
ATOM 1552 O O . LEU A 1 194 ? -24.833 4.535 -8.366 1.00 36.56 194 LEU A O 1
ATOM 1556 N N . CYS A 1 195 ? -25.505 2.429 -9.008 1.00 35.78 195 CYS A N 1
ATOM 1557 C CA . CYS A 1 195 ? -25.447 2.467 -10.470 1.00 35.78 195 CYS A CA 1
ATOM 1558 C C . CYS A 1 195 ? -24.048 2.326 -11.080 1.00 35.78 195 CYS A C 1
ATOM 1560 O O . CYS A 1 195 ? -23.219 3.249 -10.937 1.00 35.78 195 CYS A O 1
#

Foldseek 3Di:
DPDPDDDDDDDQEDQAPDKEKEDDVVQCWIWTHRWQKIFIAHPVGHGDPFDIAGDPGGFNYWYDQPQWIWGQDPQRKTWIFGRVVTGTDDIDHDHQWRDWDDDPRQWIWIDHPVDIDIRGCQVCLVVVLVVCLVVLVLVVSLRSLVVHPVCDPVNSLVSLVSNLVVCVVVVVVVVSVVSVCCSVVVPPPPPPPDD

InterPro domains:
  IPR001180 Citron homology (CNH) domain [PF00780] (26-100)
  IPR032914 Vam6/VPS39/TRAP1 family [PTHR12894] (6-185)

Secondary structure (DSSP, 8-state):
-------------SS-SS--EEEETTTTEEEEEETTEEEEEETTSPBPSSPPEEPSS-EEEEEEETTEEEEEEGGGEEEEEETTTTEEEEEEE-TT--EEEE-STTEEEEE-SS-EEEEE-GGGHHHHHHHHHHTT-HHHHHHHHTT-TTTHHHHHHHHHHHHHHHHHHTT-HHHHHHHHHHHHHT---------

pLDDT: mean 87.2, std 13.4, range [32.75, 98.44]